Protein AF-A0A3M1Z1L7-F1 (afdb_monomer)

Mean predicted aligned error: 16.09 Å

Foldseek 3Di:
DLLLVLLVVQLVVLENDQVSVVVNVVVVVVDPDDPVSVVSVVVSVVCVVVSSRHHPPLDDKDFLLLVLLVVLLVVQVVDVVLVVLCVVQVVQLSVQLVVVDDTQIDSHPVSSVVSNVVCVVPPNVVSNVSSVCSSVDSSVDDDDDPVPPPPPDDCVVVVVVVVVVVVDDPDDDDDDDD

Sequence (178 aa):
MEIRRTVQAILESRVCPPDQAMELLRLLQSREPTGEEREALDRLREALESGEVRVPAAGRYRNIMEELVWAEVERRCEDPEVLRAVRTNLHDIMAYALNRLPPLYATSLEGASFQRRRAQEALADFVALRVEEAIATTAHRPDWHPERLPLADDPAPRLLDVLRHLGGESGSGTGPSD

pLDDT: mean 78.96, std 15.92, range [38.03, 96.56]

Solvent-accessible surface area (backbone atoms only — not comparable to full-atom values): 10433 Å² total; per-residue (Å²): 111,67,62,43,52,52,47,51,53,29,65,74,66,32,34,49,52,70,69,59,53,48,51,48,51,53,51,58,73,77,41,86,72,50,74,71,39,46,54,42,49,52,54,51,49,52,31,47,74,73,55,64,27,38,66,65,75,80,68,63,71,44,52,51,48,59,58,55,50,49,54,49,52,55,60,52,40,74,42,70,73,48,32,60,58,38,73,79,40,48,68,60,29,50,52,53,24,55,79,73,46,84,83,42,73,23,55,45,73,66,51,41,53,50,52,46,54,52,39,57,76,76,36,44,71,58,49,52,51,36,43,51,52,18,50,58,48,60,71,62,60,69,77,84,56,76,85,74,49,71,77,91,57,80,60,64,67,62,50,53,51,51,49,55,65,74,61,51,92,76,82,80,88,80,79,92,76,135

Structure (mmCIF, N/CA/C/O backbone):
data_AF-A0A3M1Z1L7-F1
#
_entry.id   AF-A0A3M1Z1L7-F1
#
loop_
_atom_site.group_PDB
_atom_site.id
_atom_site.type_symbol
_atom_site.label_atom_id
_atom_site.label_alt_id
_atom_site.label_comp_id
_atom_site.label_asym_id
_atom_site.label_entity_id
_atom_site.label_seq_id
_atom_site.pdbx_PDB_ins_code
_atom_site.Cartn_x
_atom_site.Cartn_y
_atom_site.Cartn_z
_atom_site.occupancy
_atom_site.B_iso_or_equiv
_atom_site.auth_seq_id
_atom_site.auth_comp_id
_atom_site.auth_asym_id
_atom_site.auth_atom_id
_atom_site.pdbx_PDB_model_num
ATOM 1 N N . MET A 1 1 ? 5.320 -2.930 31.086 1.00 58.62 1 MET A N 1
ATOM 2 C CA . MET A 1 1 ? 6.143 -1.753 30.691 1.00 58.62 1 MET A CA 1
ATOM 3 C C . MET A 1 1 ? 5.689 -1.179 29.350 1.00 58.62 1 MET A C 1
ATOM 5 O O . MET A 1 1 ? 5.451 0.020 29.280 1.00 58.62 1 MET A O 1
ATOM 9 N N . GLU A 1 2 ? 5.532 -2.001 28.305 1.00 81.62 2 GLU A N 1
ATOM 10 C CA . GLU A 1 2 ? 5.155 -1.539 26.955 1.00 81.62 2 GLU A CA 1
ATOM 11 C C . GLU A 1 2 ? 3.765 -0.890 26.889 1.00 81.62 2 GLU A C 1
ATOM 13 O O . GLU A 1 2 ? 3.651 0.208 26.358 1.00 81.62 2 GLU A O 1
ATOM 18 N N . ILE A 1 3 ? 2.742 -1.476 27.529 1.00 85.81 3 ILE A N 1
ATOM 19 C CA . ILE A 1 3 ? 1.383 -0.895 27.577 1.00 85.81 3 ILE A CA 1
ATOM 20 C C . ILE A 1 3 ? 1.421 0.511 28.182 1.00 85.81 3 ILE A C 1
ATOM 22 O O . ILE A 1 3 ? 0.916 1.461 27.593 1.00 85.81 3 ILE A O 1
ATOM 26 N N . ARG A 1 4 ? 2.082 0.662 29.336 1.00 91.19 4 ARG A N 1
ATOM 27 C CA . ARG A 1 4 ? 2.175 1.939 30.056 1.00 91.19 4 ARG A CA 1
ATOM 28 C C . ARG A 1 4 ? 2.880 3.014 29.227 1.00 91.19 4 ARG A C 1
ATOM 30 O O . ARG A 1 4 ? 2.462 4.164 29.232 1.00 91.19 4 ARG A O 1
ATOM 37 N N . ARG A 1 5 ? 3.933 2.631 28.500 1.00 88.75 5 ARG A N 1
ATOM 38 C CA . ARG A 1 5 ? 4.670 3.530 27.605 1.00 88.75 5 ARG A CA 1
ATOM 39 C C . ARG A 1 5 ? 3.807 3.980 26.426 1.00 88.75 5 ARG A C 1
ATOM 41 O O . ARG A 1 5 ? 3.797 5.167 26.119 1.00 88.75 5 ARG A O 1
ATOM 48 N N . THR A 1 6 ? 3.084 3.060 25.794 1.00 85.19 6 THR A N 1
ATOM 49 C CA . THR A 1 6 ? 2.205 3.381 24.662 1.00 85.19 6 THR A CA 1
ATOM 50 C C . THR A 1 6 ? 1.036 4.260 25.101 1.00 85.19 6 THR A C 1
ATOM 52 O O . THR A 1 6 ? 0.755 5.263 24.456 1.00 85.19 6 THR A O 1
ATOM 55 N N . VAL A 1 7 ? 0.414 3.955 26.245 1.00 89.81 7 VAL A N 1
ATOM 56 C CA . VAL A 1 7 ? -0.624 4.804 26.848 1.00 89.81 7 VAL A CA 1
ATOM 57 C C . VAL A 1 7 ? -0.097 6.210 27.135 1.00 89.81 7 VAL A C 1
ATOM 59 O O . VAL A 1 7 ? -0.739 7.188 26.762 1.00 89.81 7 VAL A O 1
ATOM 62 N N . GLN A 1 8 ? 1.078 6.324 27.759 1.00 91.56 8 GLN A N 1
ATOM 63 C CA . GLN A 1 8 ? 1.677 7.621 28.075 1.00 91.56 8 GLN A CA 1
ATOM 64 C C . GLN A 1 8 ? 1.907 8.461 26.809 1.00 91.56 8 GLN A C 1
ATOM 66 O O . GLN A 1 8 ? 1.560 9.637 26.786 1.00 91.56 8 GLN A O 1
ATOM 71 N N . ALA A 1 9 ? 2.412 7.849 25.734 1.00 87.25 9 ALA A N 1
ATOM 72 C CA . ALA A 1 9 ? 2.622 8.531 24.458 1.00 87.25 9 ALA A CA 1
ATOM 73 C C . ALA A 1 9 ? 1.306 9.025 23.814 1.00 87.25 9 ALA A C 1
ATOM 75 O O . ALA A 1 9 ? 1.268 10.109 23.227 1.00 87.25 9 ALA A O 1
ATOM 76 N N . ILE A 1 10 ? 0.215 8.262 23.943 1.00 87.81 10 ILE A N 1
ATOM 77 C CA . ILE A 1 10 ? -1.119 8.665 23.461 1.00 87.81 10 ILE A CA 1
ATOM 78 C C . ILE A 1 10 ? -1.644 9.862 24.262 1.00 87.81 10 ILE A C 1
ATOM 80 O O . ILE A 1 10 ? -2.121 10.839 23.685 1.00 87.81 10 ILE A O 1
ATOM 84 N N . LEU A 1 11 ? -1.521 9.813 25.591 1.00 90.06 11 LEU A N 1
ATOM 85 C CA . LEU A 1 11 ? -1.960 10.898 26.472 1.00 90.06 11 LEU A CA 1
ATOM 86 C C . LEU A 1 11 ? -1.175 12.193 26.211 1.00 90.06 11 LEU A C 1
ATOM 88 O O . LEU A 1 11 ? -1.768 13.266 26.131 1.00 90.06 11 LEU A O 1
ATOM 92 N N . GLU A 1 12 ? 0.142 12.098 26.014 1.00 90.50 12 GLU A N 1
ATOM 93 C CA . GLU A 1 12 ? 1.001 13.247 25.696 1.00 90.50 12 GLU A CA 1
ATOM 94 C C . GLU A 1 12 ? 0.678 13.861 24.330 1.00 90.50 12 GLU A C 1
ATOM 96 O O . GLU A 1 12 ? 0.634 15.084 24.189 1.00 90.50 12 GLU A O 1
ATOM 101 N N . SER A 1 13 ? 0.424 13.025 23.321 1.00 86.31 13 SER A N 1
ATOM 102 C CA . SER A 1 13 ? 0.129 13.491 21.962 1.00 86.31 13 SER A CA 1
ATOM 103 C C . SER A 1 13 ? -1.315 13.965 21.767 1.00 86.31 13 SER A C 1
ATOM 105 O O . SER A 1 13 ? -1.606 14.595 20.748 1.00 86.31 13 SER A O 1
ATOM 107 N N . ARG A 1 14 ? -2.222 13.682 22.719 1.00 86.88 14 ARG A N 1
ATOM 108 C CA . ARG A 1 14 ? -3.674 13.969 22.654 1.00 86.88 14 ARG A CA 1
ATOM 109 C C . ARG A 1 14 ? -4.380 13.410 21.417 1.00 86.88 14 ARG A C 1
ATOM 111 O O . ARG A 1 14 ? -5.499 13.798 21.072 1.00 86.88 14 ARG A O 1
ATOM 118 N N . VAL A 1 15 ? -3.735 12.472 20.744 1.00 84.88 15 VAL A N 1
ATOM 119 C CA . VAL A 1 15 ? -4.245 11.762 19.581 1.00 84.88 15 VAL A CA 1
ATOM 120 C C . VAL A 1 15 ? -3.992 10.288 19.843 1.00 84.88 15 VAL A C 1
ATOM 122 O O . VAL A 1 15 ? -2.980 9.939 20.440 1.00 84.88 15 VAL A O 1
ATOM 125 N N . CYS A 1 16 ? -4.895 9.414 19.408 1.00 82.12 16 CYS A N 1
ATOM 126 C CA . CYS A 1 16 ? -4.680 7.970 19.447 1.00 82.12 16 CYS A CA 1
ATOM 127 C C . CYS A 1 16 ? -4.341 7.449 18.037 1.00 82.12 16 CYS A C 1
ATOM 129 O O . CYS A 1 16 ? -5.253 7.120 17.275 1.00 82.12 16 CYS A O 1
ATOM 131 N N . PRO A 1 17 ? -3.055 7.417 17.639 1.00 79.75 17 PRO A N 1
ATOM 132 C CA . PRO A 1 17 ? -2.629 6.857 16.365 1.00 79.75 17 PRO A CA 1
ATOM 133 C C . PRO A 1 17 ? -3.094 5.401 16.171 1.00 79.75 17 PRO A C 1
ATOM 135 O O . PRO A 1 17 ? -3.028 4.608 17.116 1.00 79.75 17 PRO A O 1
ATOM 138 N N . PRO A 1 18 ? -3.523 5.008 14.954 1.00 74.56 18 PRO A N 1
ATOM 139 C CA . PRO A 1 18 ? -3.968 3.641 14.679 1.00 74.56 18 PRO A CA 1
ATOM 140 C C . PRO A 1 18 ? -2.918 2.564 14.982 1.00 74.56 18 PRO A C 1
ATOM 142 O O . PRO A 1 18 ? -3.268 1.481 15.432 1.00 74.56 18 PRO A O 1
ATOM 145 N N . ASP A 1 19 ? -1.636 2.844 14.756 1.00 76.44 19 ASP A N 1
ATOM 146 C CA . ASP A 1 19 ? -0.512 1.954 15.068 1.00 76.44 19 ASP A CA 1
ATOM 147 C C . ASP A 1 19 ? -0.362 1.722 16.578 1.00 76.44 19 ASP A C 1
ATOM 149 O O . ASP A 1 19 ? -0.226 0.580 17.017 1.00 76.44 19 ASP A O 1
ATOM 153 N N . GLN A 1 20 ? -0.480 2.779 17.385 1.00 80.38 20 GLN A N 1
ATOM 154 C CA . GLN A 1 20 ? -0.420 2.684 18.846 1.00 80.38 20 GLN A CA 1
ATOM 155 C C . GLN A 1 20 ? -1.651 1.973 19.427 1.00 80.38 20 GLN A C 1
ATOM 157 O O . GLN A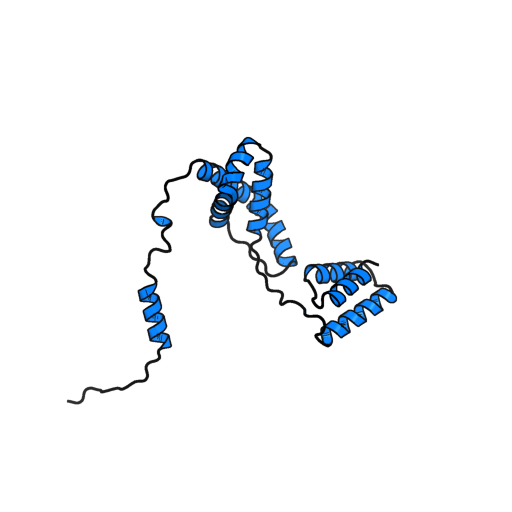 1 20 ? -1.516 1.162 20.345 1.00 80.38 20 GLN A O 1
ATOM 162 N N . ALA A 1 21 ? -2.838 2.216 18.862 1.00 80.69 21 ALA A N 1
ATOM 163 C CA . ALA A 1 21 ? -4.060 1.499 19.223 1.00 80.69 21 ALA A CA 1
ATOM 164 C C . ALA A 1 21 ? -3.955 -0.003 18.906 1.00 80.69 21 ALA A C 1
ATOM 166 O O . ALA A 1 21 ? -4.314 -0.839 19.736 1.00 80.69 21 ALA A O 1
ATOM 167 N N . MET A 1 22 ? -3.418 -0.358 17.734 1.00 76.62 22 MET A N 1
ATOM 168 C CA . MET A 1 22 ? -3.208 -1.754 17.344 1.00 76.62 22 MET A CA 1
ATOM 169 C C . MET A 1 22 ? -2.187 -2.460 18.234 1.00 76.62 22 MET A C 1
ATOM 171 O O . MET A 1 22 ? -2.417 -3.605 18.618 1.00 76.62 22 MET A O 1
ATOM 175 N N . GLU A 1 23 ? -1.089 -1.795 18.596 1.00 78.69 23 GLU A N 1
ATOM 176 C CA . GLU A 1 23 ? -0.108 -2.387 19.507 1.00 78.69 23 GLU A CA 1
ATOM 177 C C . GLU A 1 23 ? -0.700 -2.603 20.905 1.00 78.69 23 GLU A C 1
ATOM 179 O O . GLU A 1 23 ? -0.501 -3.662 21.498 1.00 78.69 23 GLU A O 1
ATOM 184 N N . LEU A 1 24 ? -1.510 -1.663 21.410 1.00 84.06 24 LEU A N 1
ATOM 185 C CA . LEU A 1 24 ? -2.251 -1.862 22.659 1.00 84.06 24 LEU A CA 1
ATOM 186 C C . LEU A 1 24 ? -3.200 -3.063 22.580 1.00 84.06 24 LEU A C 1
ATOM 188 O O . LEU A 1 24 ? -3.191 -3.894 23.488 1.00 84.06 24 LEU A O 1
ATOM 192 N N . LEU A 1 25 ? -3.970 -3.200 21.496 1.00 81.62 25 LEU A N 1
ATOM 193 C CA . LEU A 1 25 ? -4.854 -4.353 21.290 1.00 81.62 25 LEU A CA 1
ATOM 194 C C . LEU A 1 25 ? -4.070 -5.670 21.244 1.00 81.62 25 LEU A C 1
ATOM 196 O O . LEU A 1 25 ? -4.452 -6.630 21.912 1.00 81.62 25 LEU A O 1
ATOM 200 N N . ARG A 1 26 ? -2.948 -5.707 20.517 1.00 81.44 26 ARG A N 1
ATOM 201 C CA . ARG A 1 26 ? -2.071 -6.883 20.425 1.00 81.44 26 ARG A CA 1
ATOM 202 C C . ARG A 1 26 ? -1.543 -7.296 21.797 1.00 81.44 26 ARG A C 1
ATO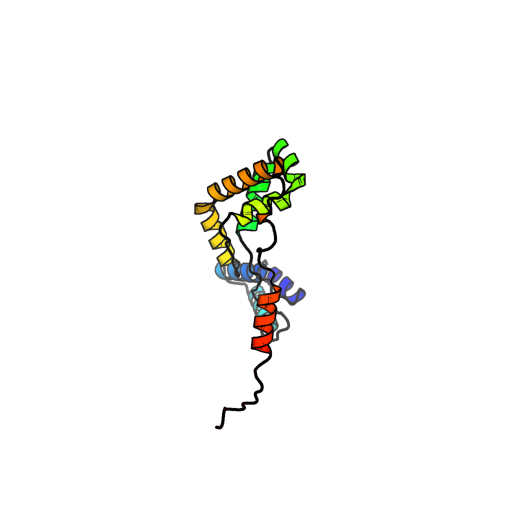M 204 O O . ARG A 1 26 ? -1.594 -8.473 22.155 1.00 81.44 26 ARG A O 1
ATOM 211 N N . LEU A 1 27 ? -1.060 -6.332 22.580 1.00 82.12 27 LEU A N 1
ATOM 212 C CA . LEU A 1 27 ? -0.529 -6.582 23.918 1.00 82.12 27 LEU A CA 1
ATOM 213 C C . LEU A 1 27 ? -1.617 -7.107 24.862 1.00 82.12 27 LEU A C 1
ATOM 215 O O . LEU A 1 27 ? -1.377 -8.099 25.548 1.00 82.12 27 LEU A O 1
ATOM 219 N N . LEU A 1 28 ? -2.815 -6.517 24.836 1.00 83.75 28 LEU A N 1
ATOM 220 C CA . LEU A 1 28 ? -3.960 -6.952 25.646 1.00 83.75 28 LEU A CA 1
ATOM 221 C C . LEU A 1 28 ? -4.482 -8.346 25.270 1.00 83.75 28 LEU A C 1
ATOM 223 O O . LEU A 1 28 ? -4.978 -9.062 26.133 1.00 83.75 28 LEU A O 1
ATOM 227 N N . GLN A 1 29 ? -4.364 -8.745 24.003 1.00 81.25 29 GLN A N 1
ATOM 228 C CA . GLN A 1 29 ? -4.719 -10.095 23.551 1.00 81.25 29 GLN A CA 1
ATOM 229 C C . GLN A 1 29 ? -3.679 -11.148 23.956 1.00 81.25 29 GLN A C 1
ATOM 231 O O . GLN A 1 29 ? -4.025 -12.307 24.164 1.00 81.25 29 GLN A O 1
ATOM 236 N N . SER A 1 30 ? -2.404 -10.763 24.056 1.00 81.31 30 SER A N 1
ATOM 237 C CA . SER A 1 30 ? -1.308 -11.688 24.371 1.00 81.31 30 SER A CA 1
ATOM 238 C C . SER A 1 30 ? -1.150 -12.009 25.860 1.00 81.31 30 SER A C 1
ATOM 240 O O . SER A 1 30 ? -0.596 -13.054 26.201 1.00 81.31 30 SER A O 1
ATOM 242 N N . ARG A 1 31 ? -1.584 -11.109 26.752 1.00 89.06 31 ARG A N 1
ATOM 243 C CA . ARG A 1 31 ? -1.398 -11.238 28.203 1.00 89.06 31 ARG A CA 1
ATOM 244 C C . ARG A 1 31 ? -2.359 -10.353 28.984 1.00 89.06 31 ARG A C 1
ATOM 246 O O . ARG A 1 31 ? -2.784 -9.302 28.507 1.00 89.06 31 ARG A O 1
ATOM 253 N N . GLU A 1 32 ? -2.598 -10.716 30.239 1.00 87.56 32 GLU A N 1
ATOM 254 C CA . GLU A 1 32 ? -3.318 -9.842 31.160 1.00 87.56 32 GLU A CA 1
ATOM 255 C C . GLU A 1 32 ? -2.452 -8.636 31.589 1.00 87.56 32 GLU A C 1
ATOM 257 O O . GLU A 1 32 ? -1.237 -8.774 31.802 1.00 87.56 32 GLU A O 1
ATOM 262 N N . PRO A 1 33 ? -3.044 -7.432 31.706 1.00 86.19 33 PRO A N 1
ATOM 263 C CA . PRO A 1 33 ? -2.340 -6.251 32.186 1.00 86.19 33 PRO A CA 1
ATOM 264 C C . PRO A 1 33 ? -2.157 -6.298 33.707 1.00 86.19 33 PRO A C 1
ATOM 266 O O . PRO A 1 33 ? -3.048 -6.725 34.447 1.00 86.19 33 PRO A O 1
ATOM 269 N N . THR A 1 34 ? -1.010 -5.806 34.178 1.00 91.62 34 THR A N 1
ATOM 270 C CA . THR A 1 34 ? -0.742 -5.640 35.615 1.00 91.62 34 THR A CA 1
ATOM 271 C C . THR A 1 34 ? -1.613 -4.534 36.224 1.00 91.62 34 THR A C 1
ATOM 273 O O . THR A 1 34 ? -2.245 -3.766 35.499 1.00 91.62 34 THR A O 1
ATOM 276 N N . GLY A 1 35 ? -1.631 -4.406 37.558 1.00 89.38 35 GLY A N 1
ATOM 277 C CA . GLY A 1 35 ? -2.388 -3.347 38.245 1.00 89.38 35 GLY A CA 1
ATOM 278 C C . GLY A 1 35 ? -2.050 -1.935 37.745 1.00 89.38 35 GLY A C 1
ATOM 279 O O . GLY A 1 35 ? -2.951 -1.178 37.402 1.00 89.38 35 GLY A O 1
ATOM 280 N N . GLU A 1 36 ? -0.761 -1.619 37.593 1.00 88.62 36 GLU A N 1
ATOM 281 C CA . GLU A 1 36 ? -0.316 -0.322 37.053 1.00 88.62 36 GLU A CA 1
ATOM 282 C C . GLU A 1 36 ? -0.708 -0.111 35.583 1.00 88.62 36 GLU A C 1
ATOM 284 O O . GLU A 1 36 ? -1.000 1.005 35.157 1.00 88.62 36 GLU A O 1
ATOM 289 N N . GLU A 1 37 ? -0.682 -1.172 34.773 1.00 88.12 37 GLU A N 1
ATOM 290 C CA . GLU A 1 37 ? -1.075 -1.085 33.364 1.00 88.12 37 GLU A CA 1
ATOM 291 C C . GLU A 1 37 ? -2.587 -0.909 33.226 1.00 88.12 37 GLU A C 1
ATOM 293 O O . GLU A 1 37 ? -3.032 -0.186 32.340 1.00 88.12 37 GLU A O 1
ATOM 298 N N . ARG A 1 38 ? -3.370 -1.510 34.126 1.00 89.12 38 ARG A N 1
ATOM 299 C CA . ARG A 1 38 ? -4.820 -1.326 34.201 1.00 89.12 38 ARG A CA 1
ATOM 300 C C . ARG A 1 38 ? -5.186 0.104 34.580 1.00 89.12 38 ARG A C 1
ATOM 302 O O . ARG A 1 38 ? -6.007 0.700 33.897 1.00 89.12 38 ARG A O 1
ATOM 309 N N . GLU A 1 39 ? -4.499 0.681 35.562 1.00 90.00 39 GLU A N 1
ATOM 310 C CA . GLU A 1 39 ? -4.678 2.090 35.929 1.00 90.00 39 GLU A CA 1
ATOM 311 C C . GLU A 1 39 ? -4.338 3.032 34.762 1.00 90.00 39 GLU A C 1
ATOM 313 O O . GLU A 1 39 ? -5.062 3.986 34.488 1.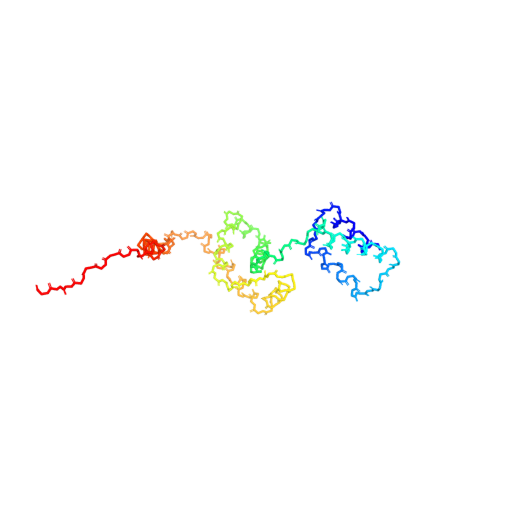00 90.00 39 GLU A O 1
ATOM 318 N N . ALA A 1 40 ? -3.263 2.748 34.019 1.00 89.88 40 ALA A N 1
ATOM 319 C CA . ALA A 1 40 ? -2.931 3.517 32.822 1.00 89.88 40 ALA A CA 1
ATOM 320 C C . ALA A 1 40 ? -4.033 3.412 31.749 1.00 89.88 40 ALA A C 1
ATOM 322 O O . ALA A 1 40 ? -4.418 4.419 31.158 1.00 89.88 40 ALA A O 1
ATOM 323 N N . LEU A 1 41 ? -4.572 2.213 31.516 1.00 89.31 41 LEU A N 1
ATOM 324 C CA . LEU A 1 41 ? -5.675 1.999 30.575 1.00 89.31 41 LEU A CA 1
ATOM 325 C C . LEU A 1 41 ? -6.964 2.707 31.013 1.00 89.31 41 LEU A C 1
ATOM 327 O O . LEU A 1 41 ? -7.659 3.251 30.159 1.00 89.31 41 LEU A O 1
ATOM 331 N N . ASP A 1 42 ? -7.260 2.749 32.314 1.00 89.94 42 ASP A N 1
ATOM 332 C CA . ASP A 1 42 ? -8.402 3.495 32.854 1.00 89.94 42 ASP A CA 1
ATOM 333 C C . ASP A 1 42 ? -8.256 5.004 32.593 1.00 89.94 42 ASP A C 1
ATOM 335 O O . ASP A 1 42 ? -9.202 5.632 32.120 1.00 89.94 42 ASP A O 1
ATOM 339 N N . ARG A 1 43 ? -7.054 5.573 32.767 1.00 90.06 43 ARG A N 1
ATOM 340 C CA . ARG A 1 43 ? -6.780 6.979 32.405 1.00 90.06 43 ARG A CA 1
ATOM 341 C C . ARG A 1 43 ? -6.947 7.240 30.909 1.00 90.06 43 ARG A C 1
ATOM 343 O O . ARG A 1 43 ? -7.485 8.272 30.517 1.00 90.06 43 ARG A O 1
ATOM 350 N N . LEU A 1 44 ? -6.496 6.315 30.058 1.00 89.19 44 LEU A N 1
ATOM 351 C CA . LEU A 1 44 ? -6.705 6.425 28.612 1.00 89.19 44 LEU A CA 1
ATOM 352 C C . LEU A 1 44 ? -8.195 6.372 28.255 1.00 89.19 44 LEU A C 1
ATOM 354 O O . LEU A 1 44 ? -8.638 7.144 27.408 1.00 89.19 44 LEU A O 1
ATOM 358 N N . ARG A 1 45 ? -8.971 5.495 28.906 1.00 89.44 45 ARG A N 1
ATOM 359 C CA . ARG A 1 45 ? -10.427 5.422 28.730 1.00 89.44 45 ARG A CA 1
ATOM 360 C C . ARG A 1 45 ? -11.080 6.758 29.073 1.00 89.44 45 ARG A C 1
ATOM 362 O O . ARG A 1 45 ? -11.804 7.294 28.242 1.00 89.44 45 ARG A O 1
ATOM 369 N N . GLU A 1 46 ? -10.776 7.318 30.240 1.00 88.75 46 GLU A N 1
ATOM 370 C CA . GLU A 1 46 ? -11.312 8.617 30.669 1.00 88.75 46 GLU A CA 1
ATOM 371 C C . GLU A 1 46 ? -10.949 9.747 29.692 1.00 88.75 46 GLU A C 1
ATOM 373 O O . GLU A 1 46 ? -11.789 10.585 29.365 1.00 88.75 46 GLU A O 1
ATOM 378 N N . ALA A 1 47 ? -9.720 9.758 29.171 1.00 87.19 47 ALA A N 1
ATOM 379 C CA . ALA A 1 47 ? -9.274 10.755 28.198 1.00 87.19 47 ALA A CA 1
ATOM 380 C C . ALA A 1 47 ? -9.972 10.623 26.829 1.00 87.19 47 ALA A C 1
ATOM 382 O O . ALA A 1 47 ? -10.195 11.622 26.144 1.00 87.19 47 ALA A O 1
ATOM 383 N N . LEU A 1 48 ? -10.334 9.403 26.422 1.00 83.19 48 LEU A N 1
ATOM 384 C CA . LEU A 1 48 ? -11.128 9.153 25.215 1.00 83.19 48 LEU A CA 1
ATOM 385 C C . LEU A 1 48 ? -12.597 9.552 25.415 1.00 83.19 48 LEU A C 1
ATOM 387 O O . LEU A 1 48 ? -13.183 10.179 24.534 1.00 83.19 48 LEU A O 1
ATOM 391 N N . GLU A 1 49 ? -13.182 9.226 26.570 1.00 84.12 49 GLU A N 1
ATOM 392 C CA . GLU A 1 49 ? -14.571 9.557 26.925 1.00 84.12 49 GLU A CA 1
ATOM 393 C C . GLU A 1 49 ? -14.785 11.066 27.093 1.00 84.12 49 GLU A C 1
ATOM 395 O O . GLU A 1 49 ? -15.803 11.602 26.655 1.00 84.12 49 GLU A O 1
ATOM 400 N N . SER A 1 50 ? -13.810 11.770 27.673 1.00 85.50 50 SER A N 1
ATOM 401 C CA . SER A 1 50 ? -13.830 13.232 27.812 1.00 85.50 50 SER A CA 1
ATOM 402 C C . SER A 1 50 ? -13.536 13.971 26.501 1.00 85.50 50 SER A C 1
ATOM 404 O O . SER A 1 50 ? -13.752 15.182 26.408 1.00 85.50 50 SER A O 1
ATOM 406 N N . GLY A 1 51 ? -13.039 13.260 25.484 1.00 81.12 51 GLY A N 1
ATOM 407 C CA . GLY A 1 51 ? -12.601 13.833 24.215 1.00 81.12 51 GLY A CA 1
ATOM 408 C C . GLY A 1 51 ? -11.270 14.592 24.286 1.00 81.12 51 GLY A C 1
ATOM 409 O O . GLY A 1 51 ? -10.917 15.269 23.316 1.00 81.12 51 GLY A O 1
ATOM 410 N N . GLU A 1 52 ? -10.525 14.493 25.395 1.00 85.62 52 GLU A N 1
ATOM 411 C CA . GLU A 1 52 ? -9.168 15.043 25.527 1.00 85.62 52 GLU A CA 1
ATOM 412 C C . GLU A 1 52 ? -8.184 14.362 24.566 1.00 85.62 52 GLU A C 1
ATOM 414 O O . GLU A 1 52 ? -7.297 15.018 24.013 1.00 85.62 52 GLU A O 1
ATOM 419 N N . VAL A 1 53 ? -8.379 13.065 24.322 1.00 86.06 53 VAL A N 1
ATOM 420 C CA . VAL A 1 53 ? -7.679 12.308 23.286 1.00 86.06 53 VAL A CA 1
ATOM 421 C C . VAL A 1 53 ? -8.614 12.115 22.103 1.00 86.06 53 VAL A C 1
ATOM 423 O O . VAL A 1 53 ? -9.667 11.485 22.206 1.00 86.06 53 VAL A O 1
ATOM 426 N N . ARG A 1 54 ? -8.207 12.612 20.935 1.00 79.88 54 ARG A N 1
ATOM 427 C CA . ARG A 1 54 ? -8.942 12.364 19.693 1.00 79.88 54 ARG A CA 1
ATOM 428 C C . ARG A 1 54 ? -8.468 11.081 19.036 1.00 79.88 54 ARG A C 1
ATOM 430 O O . ARG A 1 54 ? -7.290 10.927 18.722 1.00 79.88 54 ARG A O 1
ATOM 437 N N . VAL A 1 55 ? -9.407 10.197 18.723 1.00 72.69 55 VAL A N 1
ATOM 438 C CA . VAL A 1 55 ? -9.159 9.149 17.735 1.00 72.69 55 VAL A CA 1
ATOM 439 C C . VAL A 1 55 ? -9.245 9.823 16.364 1.00 72.69 55 VAL A C 1
ATOM 441 O O . VAL A 1 55 ? -10.315 10.327 16.007 1.00 72.69 55 VAL A O 1
ATOM 444 N N . PRO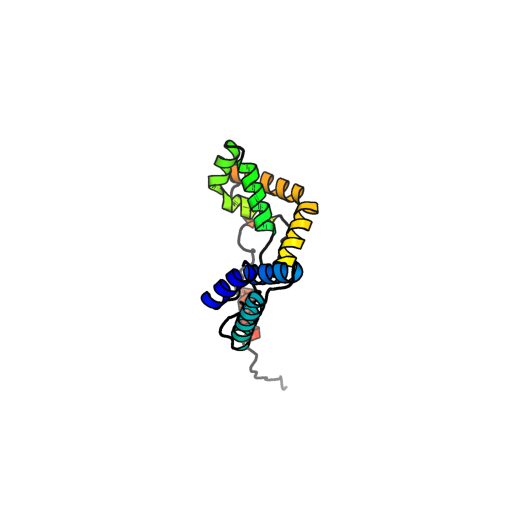 A 1 56 ? -8.140 9.923 15.605 1.00 63.97 56 PRO A N 1
ATOM 445 C CA . PRO A 1 56 ? -8.214 10.426 14.247 1.00 63.97 56 PRO A CA 1
ATOM 446 C C . PRO A 1 56 ? -9.176 9.514 13.488 1.00 63.97 56 PRO A C 1
ATOM 448 O O . PRO A 1 56 ? -9.094 8.291 13.613 1.00 63.97 56 PRO A O 1
ATOM 451 N N . ALA A 1 57 ? -10.109 10.102 12.733 1.00 55.66 57 ALA A N 1
ATOM 452 C CA . ALA A 1 57 ? -11.007 9.327 11.889 1.00 55.66 57 ALA A CA 1
ATOM 453 C C . ALA A 1 57 ? -10.159 8.335 11.083 1.00 55.66 57 ALA A C 1
ATOM 455 O O . ALA A 1 57 ? -9.228 8.746 10.385 1.00 55.66 57 ALA A O 1
ATOM 456 N N . ALA A 1 58 ? -10.424 7.038 11.250 1.00 54.06 58 ALA A N 1
ATOM 457 C CA . ALA A 1 58 ? -9.759 5.971 10.515 1.00 54.06 58 ALA A CA 1
ATOM 458 C C . ALA A 1 58 ? -10.040 6.186 9.019 1.00 54.06 58 ALA A C 1
ATOM 460 O O . ALA A 1 58 ? -11.083 5.794 8.509 1.00 54.06 58 ALA A O 1
ATOM 461 N N . GLY A 1 59 ? -9.181 6.950 8.347 1.00 54.06 59 GLY A N 1
ATOM 462 C CA . GLY A 1 59 ? -9.629 7.691 7.169 1.00 54.06 59 GLY A CA 1
ATOM 463 C C . GLY A 1 59 ? -8.517 8.114 6.229 1.00 54.06 59 GLY A C 1
ATOM 464 O O . GLY A 1 59 ? -8.660 9.106 5.523 1.00 54.06 59 GLY A O 1
ATOM 465 N N . ARG A 1 60 ? -7.407 7.375 6.186 1.00 65.06 60 ARG A N 1
ATOM 466 C CA . ARG A 1 60 ? -6.529 7.418 5.014 1.00 65.06 60 ARG A CA 1
ATOM 467 C C . ARG A 1 60 ? -6.690 6.106 4.270 1.00 65.06 60 ARG A C 1
ATOM 469 O O . ARG A 1 60 ? -6.209 5.070 4.718 1.00 65.06 60 ARG A O 1
ATOM 476 N N . TYR A 1 61 ? -7.419 6.159 3.158 1.00 77.69 61 TYR A N 1
ATOM 477 C CA . TYR A 1 61 ? -7.331 5.105 2.162 1.00 77.69 61 TYR A CA 1
ATOM 478 C C . TYR A 1 61 ? -5.908 5.130 1.593 1.00 77.69 61 TYR A C 1
ATOM 480 O O . TYR A 1 61 ? -5.360 6.199 1.326 1.00 77.69 61 TYR A O 1
ATOM 488 N N . ARG A 1 62 ? -5.289 3.964 1.438 1.00 84.69 62 ARG A N 1
ATOM 489 C CA . ARG A 1 62 ? -3.973 3.832 0.801 1.00 84.69 62 ARG A CA 1
ATOM 490 C C . ARG A 1 62 ? -3.991 2.699 -0.201 1.00 84.69 62 ARG A C 1
ATOM 492 O O . ARG A 1 62 ? -4.605 1.668 0.077 1.00 84.69 62 ARG A O 1
ATOM 499 N N . ASN A 1 63 ? -3.341 2.890 -1.342 1.00 92.12 63 ASN A N 1
ATOM 500 C CA . ASN A 1 63 ? -3.168 1.833 -2.325 1.00 92.12 63 ASN A CA 1
ATOM 501 C C . ASN A 1 63 ? -1.939 0.999 -1.950 1.00 92.12 63 ASN A C 1
ATOM 503 O O . ASN A 1 63 ? -0.809 1.469 -2.015 1.00 92.12 63 ASN A O 1
ATOM 507 N N . ILE A 1 64 ? -2.157 -0.256 -1.569 1.00 93.94 64 ILE A N 1
ATOM 508 C CA . ILE A 1 64 ? -1.088 -1.180 -1.173 1.00 93.94 64 ILE A CA 1
ATOM 509 C C . ILE A 1 64 ? -0.145 -1.495 -2.340 1.00 93.94 64 ILE A C 1
ATOM 511 O O . ILE A 1 64 ? 1.015 -1.831 -2.108 1.00 93.94 64 ILE A O 1
ATOM 515 N N . MET A 1 65 ? -0.593 -1.319 -3.587 1.00 94.75 65 MET A N 1
ATOM 516 C CA . MET A 1 65 ? 0.280 -1.483 -4.749 1.00 94.75 65 MET A CA 1
ATOM 517 C C . MET A 1 65 ? 1.424 -0.473 -4.779 1.00 94.75 65 MET A C 1
ATOM 519 O O . MET A 1 65 ? 2.481 -0.816 -5.292 1.00 94.75 65 MET A O 1
ATOM 523 N N . GLU A 1 66 ? 1.262 0.727 -4.214 1.00 94.50 66 GLU A N 1
ATOM 524 C CA . GLU A 1 66 ? 2.350 1.713 -4.160 1.00 94.50 66 GLU A CA 1
ATOM 525 C C . GLU A 1 66 ? 3.553 1.169 -3.382 1.00 94.50 66 GLU A C 1
ATOM 527 O O . GLU A 1 66 ? 4.683 1.264 -3.852 1.00 94.50 66 GLU A O 1
ATOM 532 N N . GLU A 1 67 ? 3.306 0.508 -2.247 1.00 92.88 67 GLU A N 1
ATOM 533 C CA . GLU A 1 67 ? 4.351 -0.119 -1.426 1.00 92.88 67 GLU A CA 1
ATOM 534 C C . GLU A 1 67 ? 5.014 -1.302 -2.142 1.00 92.88 67 GLU A C 1
ATOM 536 O O . GLU A 1 67 ? 6.231 -1.458 -2.088 1.00 92.88 67 GLU A O 1
ATOM 541 N N . LEU A 1 68 ? 4.223 -2.141 -2.816 1.00 95.00 68 LEU A N 1
ATOM 542 C CA . LEU A 1 68 ? 4.735 -3.333 -3.500 1.00 95.00 68 LEU A CA 1
ATOM 543 C C . LEU A 1 68 ? 5.567 -2.976 -4.733 1.00 95.00 68 LEU A C 1
ATOM 545 O O . LEU A 1 68 ? 6.620 -3.568 -4.953 1.00 95.00 68 LEU A O 1
ATOM 549 N N . VAL A 1 69 ? 5.113 -1.996 -5.518 1.00 96.56 69 VAL A N 1
ATOM 550 C CA . VAL A 1 69 ? 5.862 -1.487 -6.671 1.00 96.56 69 VAL A CA 1
ATOM 551 C C . VAL A 1 69 ? 7.147 -0.816 -6.200 1.00 96.56 69 VAL A C 1
ATOM 553 O O . VAL A 1 69 ? 8.196 -1.067 -6.784 1.00 96.56 69 VAL A O 1
ATOM 556 N N . TRP A 1 70 ? 7.092 -0.022 -5.125 1.00 95.69 70 TRP A N 1
ATOM 557 C CA . TRP A 1 70 ? 8.283 0.607 -4.554 1.00 95.69 70 TRP A CA 1
ATOM 558 C C . TRP A 1 70 ? 9.331 -0.432 -4.146 1.00 95.69 70 TRP A C 1
ATOM 560 O O . TRP A 1 70 ? 10.478 -0.343 -4.576 1.00 95.69 70 TRP A O 1
ATOM 570 N N . ALA A 1 71 ? 8.923 -1.453 -3.386 1.00 94.81 71 ALA A N 1
ATOM 571 C CA . ALA A 1 71 ? 9.817 -2.518 -2.939 1.00 94.81 71 ALA A CA 1
ATOM 572 C C . ALA A 1 71 ? 10.450 -3.287 -4.113 1.00 94.81 71 ALA A C 1
ATOM 574 O O . ALA A 1 71 ? 11.633 -3.617 -4.076 1.00 94.81 71 ALA A O 1
ATOM 575 N N . GLU A 1 72 ? 9.689 -3.552 -5.179 1.00 95.94 72 GLU A N 1
ATOM 576 C CA . GLU A 1 72 ? 10.231 -4.203 -6.374 1.00 95.94 72 GLU A CA 1
ATOM 577 C C . GLU A 1 72 ? 11.211 -3.292 -7.128 1.00 95.94 72 GLU A C 1
ATOM 579 O O . GLU A 1 72 ? 12.253 -3.760 -7.579 1.00 95.94 72 GLU A O 1
ATOM 584 N N . VAL A 1 73 ? 10.933 -1.989 -7.237 1.00 94.25 73 VAL A N 1
ATOM 585 C CA . VAL A 1 73 ? 11.873 -1.030 -7.839 1.00 94.25 73 VAL A CA 1
ATOM 586 C C . VAL A 1 73 ? 13.172 -0.958 -7.033 1.00 94.25 73 VAL A C 1
ATOM 588 O O . VAL A 1 73 ? 14.250 -0.991 -7.628 1.00 94.25 73 VAL A O 1
ATOM 591 N N . GLU A 1 74 ? 13.092 -0.910 -5.701 1.00 93.31 74 GLU A N 1
ATOM 592 C CA . GLU A 1 74 ? 14.267 -0.970 -4.823 1.00 93.31 74 GLU A CA 1
ATOM 593 C C . GLU A 1 74 ? 15.071 -2.252 -5.053 1.00 93.31 74 GLU A C 1
ATOM 595 O O . GLU A 1 74 ? 16.283 -2.179 -5.252 1.00 93.31 74 GLU A O 1
ATOM 600 N N . ARG A 1 75 ? 14.400 -3.407 -5.133 1.00 93.62 75 ARG A N 1
ATOM 601 C CA . ARG A 1 75 ? 15.043 -4.695 -5.427 1.00 93.62 75 ARG A CA 1
ATOM 602 C C . ARG A 1 75 ? 15.754 -4.690 -6.784 1.00 93.62 75 ARG A C 1
ATOM 604 O O . ARG A 1 75 ? 16.855 -5.211 -6.911 1.00 93.62 75 ARG A O 1
ATOM 611 N N . ARG A 1 76 ? 15.159 -4.086 -7.818 1.00 90.19 76 ARG A N 1
ATOM 612 C CA . ARG A 1 76 ? 15.785 -3.956 -9.151 1.00 90.19 76 ARG A CA 1
ATOM 613 C C . ARG A 1 76 ? 16.991 -3.013 -9.143 1.00 90.19 76 ARG A C 1
ATOM 615 O O . ARG A 1 76 ? 17.899 -3.192 -9.948 1.00 90.19 76 ARG A O 1
ATOM 622 N N . CYS A 1 77 ? 17.017 -2.039 -8.235 1.00 90.75 77 CYS A N 1
ATOM 623 C CA . CYS A 1 77 ? 18.124 -1.097 -8.064 1.00 90.75 77 CYS A CA 1
ATOM 624 C C . CYS A 1 77 ? 19.351 -1.691 -7.352 1.00 90.75 77 CYS A C 1
ATOM 626 O O . CYS A 1 77 ? 20.353 -0.989 -7.209 1.00 90.75 77 CYS A O 1
ATOM 628 N N . GLU A 1 78 ? 19.306 -2.957 -6.925 1.00 91.00 78 GLU A N 1
ATOM 629 C CA . GLU A 1 78 ? 20.503 -3.694 -6.501 1.00 91.00 78 GLU A CA 1
ATOM 630 C C . GLU A 1 78 ? 21.521 -3.825 -7.649 1.00 91.00 78 GLU A C 1
ATOM 632 O O . GLU A 1 78 ? 22.726 -3.870 -7.397 1.00 91.00 78 GLU A O 1
ATOM 637 N N . ASP A 1 79 ? 21.056 -3.819 -8.905 1.00 88.75 79 ASP A N 1
ATOM 638 C CA . ASP A 1 79 ? 21.913 -3.695 -10.084 1.00 88.75 79 ASP A CA 1
ATOM 639 C C . ASP A 1 79 ? 22.317 -2.216 -10.304 1.00 88.75 79 ASP A C 1
ATOM 641 O O . ASP A 1 79 ? 21.451 -1.361 -10.539 1.00 88.75 79 ASP A O 1
ATOM 645 N N . PRO A 1 80 ? 23.624 -1.879 -10.273 1.00 84.44 80 PRO A N 1
ATOM 646 C CA . PRO A 1 80 ? 24.105 -0.512 -10.463 1.00 84.44 80 PRO A CA 1
ATOM 647 C C . PRO A 1 80 ? 23.723 0.133 -11.803 1.00 84.44 80 PRO A C 1
ATOM 649 O O . PRO A 1 80 ? 23.568 1.358 -11.858 1.00 84.44 80 PRO A O 1
ATOM 652 N N . GLU A 1 81 ? 23.584 -0.644 -12.880 1.00 82.50 81 GLU A N 1
ATOM 653 C CA . GLU A 1 81 ? 23.186 -0.108 -14.188 1.00 82.50 81 GLU A CA 1
ATOM 654 C C . GLU A 1 81 ? 21.697 0.260 -14.196 1.00 82.50 81 GLU A C 1
ATOM 656 O O . GLU A 1 81 ? 21.313 1.328 -14.684 1.00 82.50 81 GLU A O 1
ATOM 661 N N . VAL A 1 82 ? 20.863 -0.554 -13.544 1.00 83.44 82 VAL A N 1
ATOM 662 C CA . VAL A 1 82 ? 19.439 -0.255 -13.346 1.00 83.44 82 VAL A CA 1
ATOM 663 C C . VAL A 1 82 ? 19.259 0.950 -12.428 1.00 83.44 82 VAL A C 1
ATOM 665 O O . VAL A 1 82 ? 18.476 1.847 -12.743 1.00 83.44 82 VAL A O 1
ATOM 668 N N . LEU A 1 83 ? 20.024 1.040 -11.336 1.00 86.31 83 LEU A N 1
ATOM 669 C CA . LEU A 1 83 ? 19.972 2.172 -10.408 1.00 86.31 83 LEU A CA 1
ATOM 670 C C . LEU A 1 83 ? 20.195 3.512 -11.122 1.00 86.31 83 LEU A C 1
ATOM 672 O O . LEU A 1 83 ? 19.505 4.490 -10.830 1.00 86.31 83 LEU A O 1
ATOM 676 N N . ARG A 1 84 ? 21.141 3.580 -12.067 1.00 81.25 84 ARG A N 1
ATOM 677 C CA . ARG A 1 84 ? 21.383 4.800 -12.855 1.00 81.25 84 ARG A CA 1
ATOM 678 C C . ARG A 1 84 ? 20.165 5.186 -13.693 1.00 81.25 84 ARG A C 1
ATOM 680 O O . ARG A 1 84 ? 19.793 6.356 -13.689 1.00 81.25 84 ARG A O 1
ATOM 687 N N . ALA A 1 85 ? 19.532 4.221 -14.360 1.00 77.00 85 ALA A N 1
ATOM 688 C CA . ALA A 1 85 ? 18.338 4.455 -15.174 1.00 77.00 85 ALA A CA 1
ATOM 689 C C . ALA A 1 85 ? 17.115 4.857 -14.327 1.00 77.00 85 ALA A C 1
ATOM 691 O O . ALA A 1 85 ? 16.362 5.762 -14.700 1.00 77.00 85 ALA A O 1
ATOM 692 N N . VAL A 1 86 ? 16.941 4.219 -13.164 1.00 82.81 86 VAL A N 1
ATOM 693 C CA . VAL A 1 86 ? 15.824 4.469 -12.245 1.00 82.81 86 VAL A CA 1
ATOM 694 C C . VAL A 1 86 ? 15.960 5.818 -11.546 1.00 82.81 86 VAL A C 1
ATOM 696 O O . VAL A 1 86 ? 14.984 6.558 -11.478 1.00 82.81 86 VAL A O 1
ATOM 699 N N . ARG A 1 87 ? 17.151 6.194 -11.054 1.00 80.38 87 ARG A N 1
ATOM 700 C CA . ARG A 1 87 ? 17.346 7.440 -10.282 1.00 80.38 87 ARG A CA 1
ATOM 701 C C . ARG A 1 87 ? 16.893 8.695 -11.022 1.00 80.38 87 ARG A C 1
ATOM 703 O O . ARG A 1 87 ? 16.453 9.642 -10.379 1.00 80.38 87 ARG A O 1
ATOM 710 N N . THR A 1 88 ? 17.007 8.712 -12.345 1.00 78.75 88 THR A N 1
ATOM 711 C CA . THR A 1 88 ? 16.596 9.861 -13.159 1.00 78.75 88 THR A CA 1
ATOM 712 C C . THR A 1 88 ? 15.085 9.905 -13.393 1.00 78.75 88 THR A C 1
ATOM 714 O O . THR A 1 88 ? 14.550 10.992 -13.577 1.00 78.75 88 THR A O 1
ATOM 717 N N . ASN A 1 89 ? 14.389 8.761 -13.349 1.00 83.88 89 ASN A N 1
ATOM 718 C CA . ASN A 1 89 ? 12.985 8.655 -13.763 1.00 83.88 89 ASN A CA 1
ATOM 719 C C . ASN A 1 89 ? 12.100 7.839 -12.801 1.00 83.88 89 ASN A C 1
ATOM 721 O O . ASN A 1 89 ? 11.097 7.262 -13.217 1.00 83.88 89 ASN A O 1
ATOM 725 N N . LEU A 1 90 ? 12.453 7.771 -11.514 1.00 89.06 90 LEU A N 1
ATOM 726 C CA . LEU A 1 90 ? 11.772 6.931 -10.522 1.00 89.06 90 LEU A CA 1
ATOM 727 C C . LEU A 1 90 ? 10.257 7.161 -10.508 1.00 89.06 90 LEU A C 1
ATOM 729 O O . LEU A 1 90 ? 9.485 6.209 -10.546 1.00 89.06 90 LEU A O 1
ATOM 733 N N . HIS A 1 91 ? 9.826 8.422 -10.494 1.00 89.25 91 HIS A N 1
ATOM 734 C CA . HIS A 1 91 ? 8.405 8.765 -10.457 1.00 89.25 91 HIS A CA 1
ATOM 735 C C . HIS A 1 91 ? 7.657 8.322 -11.719 1.00 89.25 91 HIS A C 1
ATOM 737 O O . HIS A 1 91 ? 6.536 7.827 -11.611 1.00 89.25 91 HIS A O 1
ATOM 743 N N . ASP A 1 92 ? 8.287 8.425 -12.889 1.00 87.44 92 ASP A N 1
ATOM 744 C CA . ASP A 1 92 ? 7.700 7.976 -14.154 1.00 87.44 92 ASP A CA 1
ATOM 745 C C . ASP A 1 92 ? 7.586 6.451 -14.197 1.00 87.44 92 ASP A C 1
ATOM 747 O O . ASP A 1 92 ? 6.564 5.922 -14.629 1.00 87.44 92 ASP A O 1
ATOM 751 N N . ILE A 1 93 ? 8.594 5.742 -13.681 1.00 90.44 93 ILE A N 1
ATOM 752 C CA . ILE A 1 93 ? 8.597 4.279 -13.556 1.00 90.44 93 ILE A CA 1
ATOM 753 C C . ILE A 1 93 ? 7.476 3.825 -12.615 1.00 90.44 93 ILE A C 1
ATOM 755 O O . ILE A 1 93 ? 6.677 2.958 -12.976 1.00 90.44 93 ILE A O 1
ATOM 759 N N . MET A 1 94 ? 7.369 4.454 -11.440 1.00 93.94 94 MET A N 1
ATOM 760 C CA . MET A 1 94 ? 6.302 4.187 -10.472 1.00 93.94 94 MET A CA 1
ATOM 761 C C . MET A 1 94 ? 4.921 4.428 -11.092 1.00 93.94 94 MET A C 1
ATOM 763 O O . MET A 1 94 ? 4.062 3.549 -11.042 1.00 93.94 94 MET A O 1
ATOM 767 N N . ALA A 1 95 ? 4.708 5.586 -11.723 1.00 91.50 95 ALA A N 1
ATOM 768 C CA . ALA A 1 95 ? 3.437 5.928 -12.356 1.00 91.50 95 ALA A CA 1
ATOM 769 C C . ALA A 1 95 ? 3.099 4.981 -13.517 1.00 91.50 95 ALA A C 1
ATOM 771 O O . ALA A 1 95 ? 1.956 4.537 -13.648 1.00 91.50 95 ALA A O 1
ATOM 772 N N . TYR A 1 96 ? 4.086 4.625 -14.345 1.00 90.38 96 TYR A N 1
ATOM 773 C CA . TYR A 1 96 ? 3.904 3.691 -15.452 1.00 90.38 96 TYR A CA 1
ATOM 774 C C . TYR A 1 96 ? 3.437 2.320 -14.959 1.00 90.38 96 TYR A C 1
ATOM 776 O O . TYR A 1 96 ? 2.489 1.764 -15.527 1.00 90.38 96 TYR A O 1
ATOM 784 N N . ALA A 1 97 ? 4.088 1.788 -13.921 1.00 93.38 97 ALA A N 1
ATOM 785 C CA . ALA A 1 97 ? 3.753 0.494 -13.343 1.00 93.38 97 ALA A CA 1
ATOM 786 C C . ALA A 1 97 ? 2.378 0.526 -12.658 1.00 93.38 97 ALA A C 1
ATOM 788 O O . ALA A 1 97 ? 1.526 -0.311 -12.954 1.00 93.38 97 ALA A O 1
ATOM 789 N N . LEU A 1 98 ? 2.121 1.522 -11.803 1.00 94.50 98 LEU A N 1
ATOM 790 C CA . LEU A 1 98 ? 0.872 1.634 -11.042 1.00 94.50 98 LEU A CA 1
ATOM 791 C C . LEU A 1 98 ? -0.360 1.793 -11.936 1.00 94.50 98 LEU A C 1
ATOM 793 O O . LEU A 1 98 ? -1.378 1.159 -11.675 1.00 94.50 98 LEU A O 1
ATOM 797 N N . ASN A 1 99 ? -0.256 2.547 -13.034 1.00 93.25 99 ASN A N 1
ATOM 798 C CA . ASN A 1 99 ? -1.354 2.716 -13.993 1.00 93.25 99 ASN A CA 1
ATOM 799 C C . ASN A 1 99 ? -1.719 1.427 -14.757 1.00 93.25 99 ASN A C 1
ATOM 801 O O . ASN A 1 99 ? -2.694 1.412 -15.505 1.00 93.25 99 ASN A O 1
ATOM 805 N N . ARG A 1 100 ? -0.938 0.350 -14.604 1.00 92.31 100 ARG A N 1
ATOM 806 C CA . ARG A 1 100 ? -1.151 -0.955 -15.256 1.00 92.31 100 ARG A CA 1
ATOM 807 C C . ARG A 1 100 ? -1.423 -2.082 -14.267 1.00 92.31 100 ARG A C 1
ATOM 809 O O . ARG A 1 100 ? -1.557 -3.233 -14.680 1.00 92.31 100 ARG A O 1
ATOM 816 N N . LEU A 1 101 ? -1.485 -1.767 -12.979 1.00 92.12 101 LEU A N 1
ATOM 817 C CA . LEU A 1 101 ? -1.729 -2.724 -11.915 1.00 92.12 101 LEU A CA 1
ATOM 818 C C . LEU A 1 101 ? -3.124 -2.495 -11.319 1.00 92.12 101 LEU A C 1
ATOM 820 O O . LEU A 1 101 ? -3.568 -1.351 -11.217 1.00 92.12 101 LEU A O 1
ATOM 824 N N . PRO A 1 102 ? -3.832 -3.559 -10.903 1.00 92.00 102 PRO A N 1
ATOM 825 C CA . PRO A 1 102 ? -5.108 -3.400 -10.217 1.00 92.00 102 PRO A CA 1
ATOM 826 C C . PRO A 1 102 ? -4.890 -2.660 -8.884 1.00 92.00 102 PRO A C 1
ATOM 828 O O . PRO A 1 102 ? -4.065 -3.107 -8.085 1.00 92.00 102 PRO A O 1
ATOM 831 N N . PRO A 1 103 ? -5.600 -1.552 -8.602 1.00 93.81 103 PRO A N 1
ATOM 832 C CA . PRO A 1 103 ? -5.415 -0.819 -7.355 1.00 93.81 103 PRO A CA 1
ATOM 833 C C . PRO A 1 103 ? -5.948 -1.625 -6.168 1.00 93.81 103 PRO A C 1
ATOM 835 O O . PRO A 1 103 ? -7.043 -2.187 -6.222 1.00 93.81 103 PRO A O 1
ATOM 838 N N . LEU A 1 104 ? -5.202 -1.641 -5.062 1.00 93.25 104 LEU A N 1
ATOM 839 C CA . LEU A 1 104 ? -5.573 -2.354 -3.840 1.00 93.25 104 LEU A CA 1
ATOM 840 C C . LEU A 1 104 ? -5.709 -1.370 -2.684 1.00 93.25 104 LEU A C 1
ATOM 842 O O . LEU A 1 104 ? -4.804 -1.222 -1.866 1.00 93.25 104 LEU A O 1
ATOM 846 N N . TYR A 1 105 ? -6.849 -0.688 -2.613 1.00 92.06 105 TYR A N 1
ATOM 847 C CA . TYR A 1 105 ? -7.111 0.252 -1.529 1.00 92.06 105 TYR A CA 1
ATOM 848 C C . TYR A 1 105 ? -7.469 -0.451 -0.218 1.00 92.06 105 TYR A C 1
ATOM 850 O O . TYR A 1 105 ? -8.201 -1.440 -0.199 1.00 92.06 105 TYR A O 1
ATOM 858 N N . ALA A 1 106 ? -6.978 0.104 0.888 1.00 86.38 106 ALA A N 1
ATOM 859 C CA . ALA A 1 106 ? -7.367 -0.275 2.239 1.00 86.38 106 ALA A CA 1
ATOM 860 C C . ALA A 1 106 ? -7.540 0.967 3.122 1.00 86.38 106 ALA A C 1
ATOM 862 O O . ALA A 1 106 ? -6.759 1.914 3.026 1.00 86.38 106 ALA A O 1
ATOM 863 N N . THR A 1 107 ? -8.552 0.946 3.989 1.00 82.06 107 THR A N 1
ATOM 864 C CA . THR A 1 107 ? -8.866 2.004 4.971 1.00 82.06 107 THR A CA 1
ATOM 865 C C .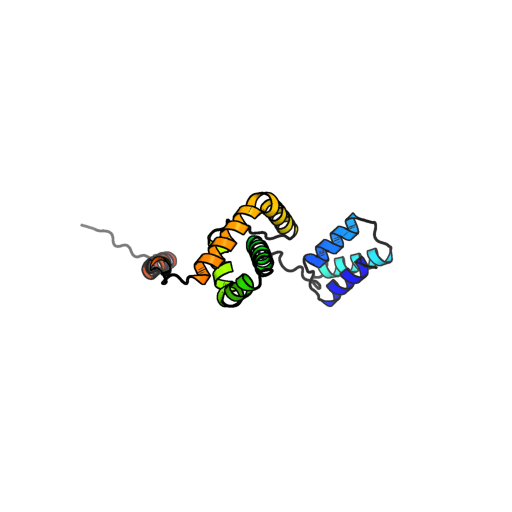 THR A 1 107 ? -8.493 1.616 6.404 1.00 82.06 107 THR A C 1
ATOM 867 O O . THR A 1 107 ? -8.520 2.459 7.297 1.00 82.06 107 THR A O 1
ATOM 870 N N . SER A 1 108 ? -8.119 0.351 6.628 1.00 75.00 108 SER A N 1
ATOM 871 C CA . SER A 1 108 ? -7.667 -0.184 7.915 1.00 75.00 108 SER A CA 1
ATOM 872 C C . SER A 1 108 ? -6.295 -0.851 7.794 1.00 75.00 108 SER A C 1
ATOM 874 O O . SER A 1 108 ? -5.894 -1.307 6.720 1.00 75.00 108 SER A O 1
ATOM 876 N N . LEU A 1 109 ? -5.567 -0.931 8.910 1.00 70.56 109 LEU A N 1
ATOM 877 C CA . LEU A 1 109 ? -4.270 -1.615 8.974 1.00 70.56 109 LEU A CA 1
ATOM 878 C C . LEU A 1 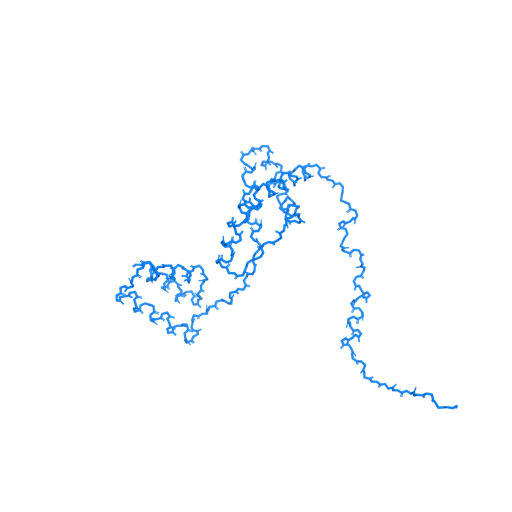109 ? -4.399 -3.125 8.737 1.00 70.56 109 LEU A C 1
ATOM 880 O O . LEU A 1 109 ? -3.550 -3.727 8.074 1.00 70.56 109 LEU A O 1
ATOM 884 N N . GLU A 1 110 ? -5.475 -3.731 9.238 1.00 74.50 110 GLU A N 1
ATOM 885 C CA . GLU A 1 110 ? -5.779 -5.141 9.000 1.00 74.50 110 GLU A CA 1
ATOM 886 C C . GLU A 1 110 ? -6.072 -5.399 7.519 1.00 74.50 110 GLU A C 1
ATOM 888 O O . GLU A 1 110 ? -5.445 -6.269 6.914 1.00 74.50 110 GLU A O 1
ATOM 893 N N . GLY A 1 111 ? -6.935 -4.582 6.904 1.00 79.25 111 GLY A N 1
ATOM 894 C CA . GLY A 1 111 ? -7.243 -4.662 5.478 1.00 79.25 111 GLY A CA 1
ATOM 895 C C . GLY A 1 111 ? -5.998 -4.458 4.618 1.00 79.25 111 GLY A C 1
ATOM 896 O O . GLY A 1 111 ? -5.766 -5.209 3.677 1.00 79.25 111 GLY A O 1
ATOM 897 N N . ALA A 1 112 ? -5.130 -3.517 4.991 1.00 83.19 112 ALA A N 1
ATOM 898 C CA . ALA A 1 112 ? -3.848 -3.313 4.329 1.00 83.19 112 ALA A CA 1
ATOM 899 C C . ALA A 1 112 ? -2.938 -4.547 4.420 1.00 83.19 112 ALA A C 1
ATOM 901 O O . ALA A 1 112 ? -2.309 -4.931 3.436 1.00 83.19 112 ALA A O 1
ATOM 902 N N . SER A 1 113 ? -2.880 -5.184 5.590 1.00 81.12 113 SER A N 1
ATOM 903 C CA . SER A 1 113 ? -2.070 -6.385 5.813 1.00 81.12 113 SER A CA 1
ATOM 904 C C . SER A 1 113 ? -2.609 -7.590 5.043 1.00 81.12 113 SER A C 1
ATOM 906 O O . SER A 1 113 ? -1.829 -8.339 4.458 1.00 81.12 113 SER A O 1
ATOM 908 N N . PHE A 1 114 ? -3.932 -7.753 4.996 1.00 86.50 114 PHE A N 1
ATOM 909 C CA . PHE A 1 114 ? -4.592 -8.773 4.185 1.00 86.50 114 PHE A CA 1
ATOM 910 C C . PHE A 1 114 ? -4.314 -8.569 2.691 1.00 86.50 114 PHE A C 1
ATOM 912 O O . PHE A 1 114 ? -3.845 -9.492 2.026 1.00 86.50 114 PHE A O 1
ATOM 919 N N . GLN A 1 115 ? -4.530 -7.352 2.183 1.00 90.31 115 GLN A N 1
ATOM 920 C CA . GLN A 1 115 ? -4.293 -7.011 0.778 1.00 90.31 115 GLN A CA 1
ATOM 921 C C . GLN A 1 115 ? -2.826 -7.206 0.393 1.00 90.31 115 GLN A C 1
ATOM 923 O O . GLN A 1 115 ? -2.553 -7.729 -0.683 1.00 90.31 115 GLN A O 1
ATOM 928 N N . ARG A 1 116 ? -1.884 -6.865 1.285 1.00 91.31 116 ARG A N 1
ATOM 929 C CA . ARG A 1 116 ? -0.452 -7.096 1.061 1.00 91.31 116 ARG A CA 1
ATOM 930 C C . ARG A 1 116 ? -0.140 -8.578 0.882 1.00 91.31 116 ARG A C 1
ATOM 932 O O . ARG A 1 116 ? 0.468 -8.931 -0.121 1.00 91.31 116 ARG A O 1
ATOM 939 N N . ARG A 1 117 ? -0.570 -9.434 1.816 1.00 91.56 117 ARG A N 1
ATOM 940 C CA . ARG A 1 117 ? -0.322 -10.886 1.732 1.00 91.56 117 ARG A CA 1
ATOM 941 C C . ARG A 1 117 ? -0.920 -11.476 0.460 1.00 91.56 117 ARG A C 1
ATOM 943 O O . ARG A 1 117 ? -0.219 -12.115 -0.313 1.00 91.56 117 ARG A O 1
ATOM 950 N N . ARG A 1 118 ? -2.188 -11.163 0.189 1.00 92.25 118 ARG A N 1
ATOM 951 C CA . ARG A 1 118 ? -2.885 -11.630 -1.012 1.00 92.25 118 ARG A CA 1
ATOM 952 C C . ARG A 1 118 ? -2.184 -11.188 -2.302 1.00 92.25 118 ARG A C 1
ATOM 954 O O . ARG A 1 118 ? -2.092 -11.963 -3.247 1.00 92.25 118 ARG A O 1
ATOM 961 N N . ALA A 1 119 ? -1.713 -9.946 -2.362 1.00 92.75 119 ALA A N 1
ATOM 962 C CA . ALA A 1 119 ? -1.003 -9.430 -3.527 1.00 92.75 119 ALA A CA 1
ATOM 963 C C . ALA A 1 119 ? 0.382 -10.066 -3.695 1.00 92.75 119 ALA A C 1
ATOM 965 O O . ALA A 1 119 ? 0.782 -10.348 -4.817 1.00 92.75 119 ALA A O 1
ATOM 966 N N . GLN A 1 120 ? 1.094 -10.339 -2.602 1.00 91.75 120 GLN A N 1
ATOM 967 C CA . GLN A 1 120 ? 2.363 -11.067 -2.655 1.00 91.75 120 GLN A CA 1
ATOM 968 C C . GLN A 1 120 ? 2.173 -12.494 -3.183 1.00 91.75 120 GLN A C 1
ATOM 970 O O . GLN A 1 120 ? 2.979 -12.957 -3.978 1.00 91.75 120 GLN A O 1
ATOM 975 N N . GLU A 1 121 ? 1.090 -13.168 -2.799 1.00 93.25 121 GLU A N 1
ATOM 976 C CA . GLU A 1 121 ? 0.794 -14.529 -3.263 1.00 93.25 121 GLU A CA 1
ATOM 977 C C . GLU A 1 121 ? 0.331 -14.578 -4.727 1.00 93.25 121 GLU A C 1
ATOM 979 O O . GLU A 1 121 ? 0.699 -15.495 -5.454 1.00 93.25 121 GLU A O 1
ATOM 984 N N . ALA A 1 122 ? -0.484 -13.613 -5.166 1.00 93.44 122 ALA A N 1
ATOM 985 C CA . ALA A 1 122 ? -1.171 -13.692 -6.460 1.00 93.44 122 ALA A CA 1
ATOM 986 C C . ALA A 1 122 ? -0.638 -12.740 -7.542 1.00 93.44 122 ALA A C 1
ATOM 988 O O . ALA A 1 122 ? -0.921 -12.943 -8.720 1.00 93.44 122 ALA A O 1
ATOM 989 N N . LEU A 1 123 ? 0.060 -11.666 -7.163 1.00 92.50 123 LEU A N 1
ATOM 990 C CA . LEU A 1 123 ? 0.417 -10.562 -8.062 1.00 92.50 123 LEU A CA 1
ATOM 991 C C . LEU A 1 123 ? 1.915 -10.242 -8.079 1.00 92.50 123 LEU A C 1
ATOM 993 O O . LEU A 1 123 ? 2.300 -9.355 -8.834 1.00 92.50 123 LEU A O 1
ATOM 997 N N . ALA A 1 124 ? 2.761 -10.929 -7.303 1.00 93.62 124 ALA A N 1
ATOM 998 C CA . ALA A 1 124 ? 4.197 -10.632 -7.244 1.00 93.62 124 ALA A CA 1
ATOM 999 C C . ALA A 1 124 ? 4.865 -10.673 -8.629 1.00 93.62 124 ALA A C 1
ATOM 1001 O O . ALA A 1 124 ? 5.492 -9.694 -9.032 1.00 93.62 124 ALA A O 1
ATOM 1002 N N . ASP A 1 125 ? 4.645 -11.742 -9.397 1.00 94.81 125 ASP A N 1
ATOM 1003 C CA . ASP A 1 125 ? 5.191 -11.873 -10.755 1.00 94.81 125 ASP A CA 1
ATOM 1004 C C . ASP A 1 125 ? 4.659 -10.783 -11.694 1.00 94.81 125 ASP A C 1
ATOM 1006 O O . ASP A 1 125 ? 5.383 -10.251 -12.536 1.00 94.81 125 ASP A O 1
ATOM 1010 N N . PHE A 1 126 ? 3.391 -10.400 -11.523 1.00 94.75 126 PHE A N 1
ATOM 1011 C CA . PHE A 1 126 ? 2.780 -9.353 -12.333 1.00 94.75 126 PHE A CA 1
ATOM 1012 C C . PHE A 1 126 ? 3.357 -7.971 -12.001 1.00 94.75 126 PHE A C 1
ATOM 1014 O O . PHE A 1 126 ? 3.647 -7.197 -12.912 1.00 94.75 126 PHE A O 1
ATOM 1021 N N . VAL A 1 127 ? 3.598 -7.678 -10.719 1.00 95.56 127 VAL A N 1
ATOM 1022 C CA . VAL A 1 127 ? 4.303 -6.466 -10.272 1.00 95.56 127 VAL A CA 1
ATOM 1023 C C . VAL A 1 127 ? 5.712 -6.425 -10.853 1.00 95.56 127 VAL A C 1
ATOM 1025 O O . VAL A 1 127 ? 6.079 -5.417 -11.456 1.00 95.56 127 VAL A O 1
ATOM 1028 N N . ALA A 1 128 ? 6.464 -7.523 -10.745 1.00 95.88 128 ALA A N 1
ATOM 1029 C CA . ALA A 1 128 ? 7.815 -7.629 -11.285 1.00 95.88 128 ALA A CA 1
ATOM 1030 C C . ALA A 1 128 ? 7.844 -7.345 -12.793 1.00 95.88 128 ALA A C 1
ATOM 1032 O O . ALA A 1 128 ? 8.641 -6.526 -13.251 1.00 95.88 128 ALA A O 1
ATOM 1033 N N . LEU A 1 129 ? 6.926 -7.948 -13.551 1.00 95.31 129 LEU A N 1
ATOM 1034 C CA . LEU A 1 129 ? 6.799 -7.719 -14.988 1.00 95.31 129 LEU A CA 1
ATOM 1035 C C . LEU A 1 129 ? 6.481 -6.253 -15.319 1.00 95.31 129 LEU A C 1
ATOM 1037 O O . LEU A 1 129 ? 7.097 -5.673 -16.209 1.00 95.31 129 LEU A O 1
ATOM 1041 N N . ARG A 1 130 ? 5.525 -5.629 -14.616 1.00 94.75 130 ARG A N 1
ATOM 1042 C CA . ARG A 1 130 ? 5.156 -4.224 -14.871 1.00 94.75 130 ARG A CA 1
ATOM 1043 C C . ARG A 1 130 ? 6.293 -3.255 -14.537 1.00 94.75 130 ARG A C 1
ATOM 1045 O O . ARG A 1 130 ? 6.468 -2.277 -15.259 1.00 94.75 130 ARG A O 1
ATOM 1052 N N . VAL A 1 131 ? 7.060 -3.511 -13.474 1.00 94.69 131 VAL A N 1
ATOM 1053 C CA . VAL A 1 131 ? 8.237 -2.700 -13.112 1.00 94.69 131 VAL A CA 1
ATOM 1054 C C . VAL A 1 131 ? 9.347 -2.847 -14.151 1.00 94.69 131 VAL A C 1
ATOM 1056 O O . VAL A 1 131 ? 9.960 -1.856 -14.539 1.00 94.69 131 VAL A O 1
ATOM 1059 N N . GLU A 1 132 ? 9.573 -4.054 -14.660 1.00 93.06 132 GLU A N 1
ATOM 1060 C CA . GLU A 1 132 ? 10.549 -4.297 -15.723 1.00 93.06 132 GLU A CA 1
ATOM 1061 C C . GLU A 1 132 ? 10.212 -3.546 -17.012 1.00 93.06 132 GLU A C 1
ATOM 1063 O O . GLU A 1 132 ? 11.046 -2.815 -17.548 1.00 93.06 132 GLU A O 1
ATOM 1068 N N . GLU A 1 133 ? 8.961 -3.653 -17.463 1.00 91.00 133 GLU A N 1
ATOM 1069 C CA . GLU A 1 133 ? 8.459 -2.895 -18.610 1.00 91.00 133 GLU A CA 1
ATOM 1070 C C . GLU A 1 133 ? 8.587 -1.384 -18.387 1.00 91.00 133 GLU A C 1
ATOM 1072 O O . GLU A 1 133 ? 8.931 -0.651 -19.317 1.00 91.00 133 GLU A O 1
ATOM 1077 N N . ALA A 1 134 ? 8.330 -0.908 -17.164 1.00 90.38 134 ALA A N 1
ATOM 1078 C CA . ALA A 1 134 ? 8.444 0.500 -16.806 1.00 90.38 134 ALA A CA 1
ATOM 1079 C C . ALA A 1 134 ? 9.885 1.006 -16.929 1.00 90.38 134 ALA A C 1
ATOM 1081 O O . ALA A 1 134 ? 10.114 2.062 -17.522 1.00 90.38 134 ALA A O 1
ATOM 1082 N N . ILE A 1 135 ? 10.853 0.250 -16.408 1.00 89.31 135 ILE A N 1
ATOM 1083 C CA . ILE A 1 135 ? 12.280 0.584 -16.485 1.00 89.31 135 ILE A CA 1
ATOM 1084 C C . ILE A 1 135 ? 12.729 0.613 -17.949 1.00 89.31 135 ILE A C 1
ATOM 1086 O O . ILE A 1 135 ? 13.297 1.615 -18.386 1.00 89.31 135 ILE A O 1
ATOM 1090 N N . ALA A 1 136 ? 12.412 -0.429 -18.724 1.00 87.50 136 ALA A N 1
ATOM 1091 C CA . ALA A 1 136 ? 12.781 -0.510 -20.136 1.00 87.50 136 ALA A CA 1
ATOM 1092 C C . ALA A 1 136 ? 12.160 0.633 -20.960 1.00 87.50 136 ALA A C 1
ATOM 1094 O O . ALA A 1 136 ? 12.851 1.321 -21.708 1.00 87.50 136 ALA A O 1
ATOM 1095 N N . THR A 1 137 ? 10.864 0.900 -20.783 1.00 83.06 137 THR A N 1
ATOM 1096 C CA . THR A 1 137 ? 10.150 1.936 -21.547 1.00 83.06 137 THR A CA 1
ATOM 1097 C C . THR A 1 137 ? 10.644 3.338 -21.202 1.00 83.06 137 THR A C 1
ATOM 1099 O O . THR A 1 137 ? 10.833 4.172 -22.086 1.00 83.06 137 THR A O 1
ATOM 1102 N N . THR A 1 138 ? 10.875 3.614 -19.918 1.00 76.56 138 THR A N 1
ATOM 1103 C CA . THR A 1 138 ? 11.279 4.950 -19.461 1.00 76.56 138 THR A CA 1
ATOM 1104 C C . THR A 1 138 ? 12.736 5.249 -19.817 1.00 76.56 138 THR A C 1
ATOM 1106 O O . THR A 1 138 ? 13.060 6.387 -20.158 1.00 76.56 138 THR A O 1
ATOM 1109 N N . ALA A 1 139 ? 13.599 4.226 -19.846 1.00 68.50 139 ALA A N 1
ATOM 1110 C CA . ALA A 1 139 ? 14.964 4.336 -20.362 1.00 68.50 139 ALA A CA 1
ATOM 1111 C C . ALA A 1 139 ? 15.005 4.705 -21.857 1.00 68.50 139 ALA A C 1
ATOM 1113 O O . ALA A 1 139 ? 15.930 5.386 -22.297 1.00 68.50 139 ALA A O 1
ATOM 1114 N N . HIS A 1 140 ? 13.989 4.305 -22.628 1.00 60.72 140 HIS A N 1
ATOM 1115 C CA . HIS A 1 140 ? 13.893 4.568 -24.065 1.00 60.72 140 HIS A CA 1
ATOM 1116 C C . HIS A 1 140 ? 13.082 5.816 -24.443 1.00 60.72 140 HIS A C 1
ATOM 1118 O O . HIS A 1 140 ? 12.917 6.047 -25.635 1.00 60.72 140 HIS A O 1
ATOM 1124 N N . ARG A 1 141 ? 12.612 6.614 -23.463 1.00 59.41 141 ARG A N 1
ATOM 1125 C CA . ARG A 1 141 ? 11.838 7.867 -23.629 1.00 59.41 141 ARG A CA 1
ATOM 1126 C C . ARG A 1 141 ? 10.995 7.891 -24.923 1.00 59.41 141 ARG A C 1
ATOM 1128 O O . ARG A 1 141 ? 11.410 8.501 -25.907 1.00 59.41 141 ARG A O 1
ATOM 1135 N N . PRO A 1 142 ? 9.818 7.245 -24.958 1.00 53.09 142 PRO A N 1
ATOM 1136 C CA . PRO A 1 142 ? 8.939 7.391 -26.108 1.00 53.09 142 PRO A CA 1
ATOM 1137 C C . PRO A 1 142 ? 8.504 8.855 -26.232 1.00 53.09 142 PRO A C 1
ATOM 1139 O O . PRO A 1 142 ? 8.216 9.508 -25.222 1.00 53.09 142 PRO A O 1
ATOM 1142 N N . ASP A 1 143 ? 8.452 9.357 -27.468 1.00 55.69 143 ASP A N 1
ATOM 1143 C CA . ASP A 1 143 ? 7.766 10.607 -27.781 1.00 55.69 143 ASP A CA 1
ATOM 1144 C C . ASP A 1 143 ? 6.365 10.563 -27.163 1.00 55.69 143 ASP A C 1
ATOM 1146 O O . ASP A 1 143 ? 5.650 9.562 -27.254 1.00 55.69 143 ASP A O 1
ATOM 1150 N N . TRP A 1 144 ? 5.990 11.628 -26.456 1.00 57.88 144 TRP A N 1
ATOM 1151 C CA . TRP A 1 144 ? 4.723 11.693 -25.737 1.00 57.88 144 TRP A CA 1
ATOM 1152 C C . TRP A 1 144 ? 3.566 11.504 -26.722 1.00 57.88 144 TRP A C 1
ATOM 1154 O O .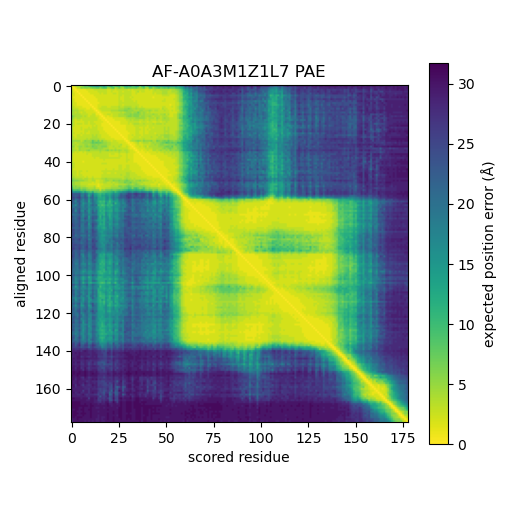 TRP A 1 144 ? 3.278 12.382 -27.532 1.00 57.88 144 TRP A O 1
ATOM 1164 N N . HIS A 1 145 ? 2.913 10.343 -26.661 1.00 55.59 145 HIS A N 1
ATOM 1165 C CA . HIS A 1 145 ? 1.795 10.035 -27.539 1.00 55.59 145 HIS A CA 1
ATOM 1166 C C . HIS A 1 145 ? 0.587 10.948 -27.250 1.00 55.59 145 HIS A C 1
ATOM 1168 O O . HIS A 1 145 ? 0.305 11.231 -26.078 1.00 55.59 145 HIS A O 1
ATOM 1174 N N . PRO A 1 146 ? -0.156 11.380 -28.285 1.00 54.97 146 PRO A N 1
ATOM 1175 C CA . PRO A 1 146 ? -1.306 12.274 -28.149 1.00 54.97 146 PRO A CA 1
ATOM 1176 C C . PRO A 1 146 ? -2.418 11.725 -27.238 1.00 54.97 146 PRO A C 1
ATOM 1178 O O . PRO A 1 146 ? -3.140 12.510 -26.643 1.00 54.97 146 PRO A O 1
ATOM 1181 N N . GLU A 1 147 ? -2.533 10.414 -27.013 1.00 52.84 147 GLU A N 1
ATOM 1182 C CA . GLU A 1 147 ? -3.463 9.851 -26.016 1.00 52.84 147 GLU A CA 1
ATOM 1183 C C . GLU A 1 147 ? -3.150 10.188 -24.540 1.00 52.84 147 GLU A C 1
ATOM 1185 O O . GLU A 1 147 ? -3.980 9.925 -23.673 1.00 52.84 147 GLU A O 1
ATOM 1190 N N . ARG A 1 148 ? -1.987 10.788 -24.226 1.00 54.97 148 ARG A N 1
ATOM 1191 C CA . ARG A 1 148 ? -1.713 11.401 -22.906 1.00 54.97 148 ARG A CA 1
ATOM 1192 C C . ARG A 1 148 ? -2.307 12.806 -22.766 1.00 54.97 148 ARG A C 1
ATOM 1194 O O . ARG A 1 148 ? -2.116 13.440 -21.726 1.00 54.97 148 ARG A O 1
ATOM 1201 N N . LEU A 1 149 ? -3.011 13.299 -23.788 1.00 52.72 149 LEU A N 1
ATOM 1202 C CA . LEU A 1 149 ? -3.906 14.435 -23.622 1.00 52.72 149 LEU A CA 1
ATOM 1203 C C . LEU A 1 149 ? -4.893 14.092 -22.491 1.00 52.72 149 LEU A C 1
ATOM 1205 O O . LEU A 1 149 ? -5.376 12.956 -22.432 1.00 52.72 149 LEU A O 1
ATOM 1209 N N . PRO A 1 150 ? -5.171 15.029 -21.564 1.00 53.41 150 PRO A N 1
ATOM 1210 C CA . PRO A 1 150 ? -6.236 14.838 -20.581 1.00 53.41 150 PRO A CA 1
ATOM 1211 C C . PRO A 1 150 ? -7.486 14.353 -21.311 1.00 53.41 150 PRO A C 1
ATOM 1213 O O . PRO A 1 150 ? -7.703 14.832 -22.424 1.00 53.41 150 PRO A O 1
ATOM 1216 N N . LEU A 1 151 ? -8.225 13.397 -20.709 1.00 56.69 151 LEU A N 1
ATOM 1217 C CA . LEU A 1 151 ? -9.445 12.768 -21.250 1.00 56.69 151 LEU A CA 1
ATOM 1218 C C . LEU A 1 151 ? -10.058 13.680 -22.306 1.00 56.69 151 LEU A C 1
ATOM 1220 O O . LEU A 1 151 ? -10.592 14.727 -21.948 1.00 56.69 151 LEU A O 1
ATOM 1224 N N . ALA A 1 152 ? -9.827 13.344 -23.577 1.00 51.25 152 ALA A N 1
ATOM 1225 C CA . ALA A 1 152 ? -10.121 14.219 -24.698 1.00 51.25 152 ALA A CA 1
ATOM 1226 C C . ALA A 1 152 ? -11.637 14.369 -24.828 1.00 51.25 152 ALA A C 1
ATOM 1228 O O . ALA A 1 152 ? -12.283 13.633 -25.557 1.00 51.25 152 ALA A O 1
ATOM 1229 N N . ASP A 1 153 ? -12.167 15.298 -24.050 1.00 52.41 153 ASP A N 1
ATOM 1230 C CA . ASP A 1 153 ? -13.481 15.902 -24.079 1.00 52.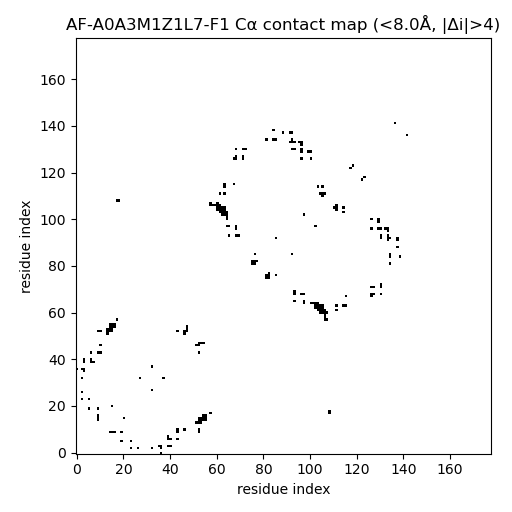41 153 ASP A CA 1
ATOM 1231 C C . ASP A 1 153 ? -13.275 17.203 -23.304 1.00 52.41 153 ASP A C 1
ATOM 1233 O O . ASP A 1 153 ? -12.971 17.177 -22.109 1.00 52.41 153 ASP A O 1
ATOM 1237 N N . ASP A 1 154 ? -13.388 18.345 -23.980 1.00 56.84 154 ASP A N 1
ATOM 1238 C CA . ASP A 1 154 ? -13.518 19.634 -23.306 1.00 56.84 154 ASP A CA 1
ATOM 1239 C C . ASP A 1 154 ? -14.555 19.474 -22.173 1.00 56.84 154 ASP A C 1
ATOM 1241 O O . ASP A 1 154 ? -15.692 19.090 -22.452 1.00 56.84 154 ASP A O 1
ATOM 1245 N N . PRO A 1 155 ? -14.200 19.661 -20.888 1.00 54.62 155 PRO A N 1
ATOM 1246 C CA . PRO A 1 155 ? -15.144 19.481 -19.790 1.00 54.62 155 PRO A CA 1
ATOM 1247 C C . PRO A 1 155 ? -16.162 20.628 -19.712 1.00 54.62 155 PRO A C 1
ATOM 1249 O O . PRO A 1 155 ? -17.147 20.512 -18.979 1.00 54.62 155 PRO A O 1
ATOM 1252 N N . ALA A 1 156 ? -15.961 21.725 -20.454 1.00 58.88 156 ALA A N 1
ATOM 1253 C CA . ALA A 1 156 ? -16.818 22.906 -20.414 1.00 58.88 156 ALA A CA 1
ATOM 1254 C C . ALA A 1 156 ? -18.300 22.637 -20.758 1.00 58.88 156 ALA A C 1
ATOM 1256 O O . ALA A 1 156 ? -19.159 23.132 -20.023 1.00 58.88 156 ALA A O 1
ATOM 1257 N N . PRO A 1 157 ? -18.657 21.831 -21.782 1.00 57.62 157 PRO A N 1
ATOM 1258 C CA . PRO A 1 157 ? -20.049 21.522 -22.102 1.00 57.62 157 PRO A CA 1
ATOM 1259 C C . PRO A 1 157 ? -20.725 20.718 -20.984 1.00 57.62 157 PRO A C 1
ATOM 1261 O O . PRO A 1 157 ? -21.837 21.044 -20.576 1.00 57.62 157 PRO A O 1
ATOM 1264 N N . ARG A 1 158 ? -20.023 19.728 -20.409 1.00 56.91 158 ARG A N 1
ATOM 1265 C CA . ARG A 1 158 ? -20.547 18.918 -19.295 1.00 56.91 158 ARG A CA 1
ATOM 1266 C C . ARG A 1 158 ? -20.688 19.734 -18.008 1.00 56.91 158 ARG A C 1
ATOM 1268 O O . ARG A 1 158 ? -21.639 19.524 -17.260 1.00 56.91 158 ARG A O 1
ATOM 1275 N N . LEU A 1 159 ? -19.793 20.692 -17.761 1.00 60.19 159 LEU A N 1
ATOM 1276 C CA . LEU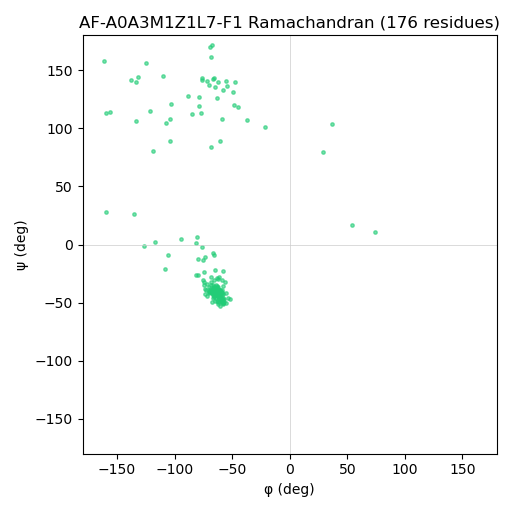 A 1 159 ? -19.884 21.599 -16.615 1.00 60.19 159 LEU A CA 1
ATOM 1277 C C . LEU A 1 159 ? -21.066 22.573 -16.753 1.00 60.19 159 LEU A C 1
ATOM 1279 O O . LEU A 1 159 ? -21.783 22.793 -15.782 1.00 60.19 159 LEU A O 1
ATOM 1283 N N . LEU A 1 160 ? -21.317 23.109 -17.953 1.00 58.88 160 LEU A N 1
ATOM 1284 C CA . LEU A 1 160 ? -22.481 23.960 -18.239 1.00 58.88 160 LEU A CA 1
ATOM 1285 C C . LEU A 1 160 ? -23.806 23.216 -18.058 1.00 58.88 160 LEU A C 1
ATOM 1287 O O . LEU A 1 160 ? -24.778 23.801 -17.584 1.00 58.88 160 LEU A O 1
ATOM 1291 N N . ASP A 1 161 ? -23.855 21.932 -18.401 1.00 61.69 161 ASP A N 1
ATOM 1292 C CA . ASP A 1 161 ? -25.047 21.110 -18.195 1.00 61.69 161 ASP A CA 1
ATOM 1293 C C . ASP A 1 161 ? -25.285 20.830 -16.709 1.00 61.69 161 ASP A C 1
ATOM 1295 O O . ASP A 1 161 ? -26.412 20.970 -16.234 1.00 61.69 161 ASP A O 1
ATOM 1299 N N . VAL A 1 162 ? -24.229 20.549 -15.941 1.00 62.69 162 VAL A N 1
ATOM 1300 C CA . VAL A 1 162 ? -24.312 20.413 -14.477 1.00 62.69 162 VAL A CA 1
ATOM 1301 C C . VAL A 1 162 ? -24.750 21.728 -13.820 1.00 62.69 162 VAL A C 1
ATOM 1303 O O . VAL A 1 162 ? -25.627 21.718 -12.959 1.00 62.69 162 VAL A O 1
ATOM 1306 N N . LEU A 1 163 ? -24.219 22.874 -14.258 1.00 65.44 163 LEU A N 1
ATOM 1307 C CA . LEU A 1 163 ? -24.613 24.194 -13.751 1.00 65.44 163 LEU A CA 1
ATOM 1308 C C . LEU A 1 163 ? -26.060 24.557 -14.113 1.00 65.44 163 LEU A C 1
ATOM 1310 O O . LEU A 1 163 ? -26.749 25.163 -13.297 1.00 65.44 163 LEU A O 1
ATOM 1314 N N . ARG A 1 164 ? -26.555 24.146 -15.289 1.00 65.62 164 ARG A N 1
ATOM 1315 C CA . ARG A 1 164 ? -27.965 24.316 -15.683 1.00 65.62 164 ARG A CA 1
ATOM 1316 C C . ARG A 1 164 ? -28.919 23.475 -14.835 1.00 65.62 164 ARG A C 1
ATOM 1318 O O . ARG A 1 164 ? -29.984 23.963 -14.479 1.00 65.62 164 ARG A O 1
ATOM 1325 N N . HIS A 1 165 ? -28.522 22.260 -14.455 1.00 58.75 165 HIS A N 1
ATOM 1326 C CA . HIS A 1 165 ? -29.323 21.406 -13.569 1.00 58.75 165 HIS A CA 1
ATOM 1327 C C . HIS A 1 165 ? -29.289 21.874 -12.105 1.00 58.75 165 HIS A C 1
ATOM 1329 O O . HIS A 1 165 ? -30.295 21.779 -11.408 1.00 58.75 165 HIS A O 1
ATOM 1335 N N . LEU A 1 166 ? -28.161 22.419 -11.634 1.00 56.22 166 LEU A N 1
ATOM 1336 C CA . LEU A 1 166 ? -28.049 23.033 -10.302 1.00 56.22 166 LEU A CA 1
ATOM 1337 C C . LEU A 1 166 ? -28.733 24.406 -10.223 1.00 56.22 166 LEU A C 1
ATOM 1339 O O . LEU A 1 166 ? -29.125 24.839 -9.142 1.00 56.22 166 LEU A O 1
ATOM 1343 N N . GLY A 1 167 ? -28.883 25.076 -11.365 1.00 52.06 167 GLY A N 1
ATOM 1344 C CA . GLY A 1 167 ? -29.514 26.383 -11.507 1.00 52.06 167 GLY A CA 1
ATOM 1345 C C . GLY A 1 167 ? -31.039 26.371 -11.553 1.00 52.06 167 GLY A C 1
ATOM 1346 O O . GLY A 1 167 ? -31.585 27.435 -11.802 1.00 52.06 167 GLY A O 1
ATOM 1347 N N . GLY A 1 168 ? -31.687 25.217 -11.331 1.00 42.41 168 GLY A N 1
ATOM 1348 C CA . GLY A 1 168 ? -33.114 25.058 -11.034 1.00 42.41 168 GLY A CA 1
ATOM 1349 C C . GLY A 1 168 ? -34.056 26.020 -11.757 1.00 42.41 168 GLY A C 1
ATOM 1350 O O . GLY A 1 168 ? -34.230 27.163 -11.335 1.00 42.41 168 GLY A O 1
ATOM 1351 N N . GLU A 1 169 ? -34.742 25.511 -12.782 1.00 50.38 169 GLU A N 1
ATOM 1352 C CA . GLU A 1 169 ? -35.942 26.125 -13.345 1.00 50.38 169 GLU A CA 1
ATOM 1353 C C . GLU A 1 169 ? -36.814 26.750 -12.243 1.00 50.38 169 GLU A C 1
ATOM 1355 O O . GLU A 1 169 ? -37.479 26.068 -11.464 1.00 50.38 169 GLU A O 1
ATOM 1360 N N . SER A 1 170 ? -36.810 28.079 -12.183 1.00 41.38 170 SER A N 1
ATOM 1361 C CA . SER A 1 170 ? -37.890 28.858 -11.592 1.00 41.38 170 SER A CA 1
ATOM 1362 C C . SER A 1 170 ? -38.650 29.430 -12.776 1.00 41.38 170 SER A C 1
ATOM 1364 O O . SER A 1 170 ? -38.129 30.223 -13.558 1.00 41.38 170 SER A O 1
ATOM 1366 N N . GLY A 1 171 ? -39.837 28.868 -12.979 1.00 44.00 171 GLY A N 1
ATOM 1367 C CA . GLY A 1 171 ? -40.540 28.898 -14.246 1.00 44.00 171 GLY A CA 1
ATOM 1368 C C . GLY A 1 171 ? -41.038 30.265 -14.698 1.00 44.00 171 GLY A C 1
ATOM 1369 O O . GLY A 1 171 ? -41.118 31.234 -13.953 1.00 44.00 171 GLY A O 1
ATOM 1370 N N . SER A 1 172 ? -41.522 30.281 -15.930 1.00 38.03 172 SER A N 1
ATOM 1371 C CA . SER A 1 172 ? -42.850 30.825 -16.198 1.00 38.03 172 SER A CA 1
ATOM 1372 C C . SER A 1 172 ? -43.367 30.203 -17.484 1.00 38.03 172 SER A C 1
ATOM 1374 O O . SER A 1 172 ? -42.803 30.363 -18.563 1.00 38.03 172 SER A O 1
ATOM 1376 N N . GLY A 1 173 ? -44.429 29.415 -17.333 1.00 47.72 173 GLY A N 1
ATOM 1377 C CA . GLY A 1 173 ? -45.187 28.917 -18.459 1.00 47.72 173 GLY A CA 1
ATOM 1378 C C . GLY A 1 173 ? -45.876 30.066 -19.180 1.00 47.72 173 GLY A C 1
ATOM 1379 O O . GLY A 1 173 ? -46.403 30.985 -18.561 1.00 47.72 173 GLY A O 1
ATOM 1380 N N . THR A 1 174 ? -45.928 29.959 -20.497 1.00 39.25 174 THR A N 1
ATOM 1381 C CA . THR A 1 174 ? -47.041 30.477 -21.286 1.00 39.25 174 THR A CA 1
ATOM 1382 C C . THR A 1 174 ? -47.412 29.370 -22.260 1.00 39.25 174 THR A C 1
ATOM 1384 O O . THR A 1 174 ? -46.646 29.015 -23.152 1.00 39.25 174 THR A O 1
ATOM 1387 N N . GLY A 1 175 ? -48.545 28.722 -21.978 1.00 39.28 175 GLY A N 1
ATOM 1388 C CA . GLY A 1 175 ? -49.150 27.746 -22.877 1.00 39.28 175 GLY A CA 1
ATOM 1389 C C . GLY A 1 175 ? -49.692 28.430 -24.135 1.00 39.28 175 GLY A C 1
ATOM 1390 O O . GLY A 1 175 ? -49.892 29.648 -24.126 1.00 39.28 175 GLY A O 1
ATOM 1391 N N . PRO A 1 176 ? -49.936 27.672 -25.213 1.00 41.75 176 PRO A N 1
ATOM 1392 C CA . PRO A 1 176 ? -50.582 28.214 -26.391 1.00 41.75 176 PRO A CA 1
ATOM 1393 C C . PRO A 1 176 ? -52.092 28.291 -26.131 1.00 41.75 176 PRO A C 1
ATOM 1395 O O . PRO A 1 176 ? -52.707 27.291 -25.761 1.00 41.75 176 PRO A O 1
ATOM 1398 N N . SER A 1 177 ? -52.675 29.470 -26.335 1.00 45.66 177 SER A N 1
ATOM 1399 C CA . SER A 1 177 ? -54.120 29.647 -26.478 1.00 45.66 177 SER A CA 1
ATOM 1400 C C . SER A 1 177 ? -54.375 30.290 -27.838 1.00 45.66 177 SER A C 1
ATOM 1402 O O . SER A 1 177 ? -53.911 31.408 -28.047 1.00 45.66 177 SER A O 1
ATOM 1404 N N . ASP A 1 178 ? -55.056 29.521 -28.693 1.00 44.91 178 ASP A N 1
ATOM 1405 C CA . ASP A 1 178 ? -55.792 29.839 -29.934 1.00 44.91 178 ASP A CA 1
ATOM 1406 C C . ASP A 1 178 ? -55.246 30.890 -30.919 1.00 44.91 178 ASP A C 1
ATOM 1408 O O . ASP A 1 178 ? -55.266 32.107 -30.624 1.00 44.91 178 ASP A O 1
#

Radius of gyration: 26.53 Å; Cα contacts (8 Å, |Δi|>4): 132; chains: 1; bounding box: 80×45×68 Å

Secondary structure (DSSP, 8-state):
-HHHHHHHHHHHHTB--HHHHHHHHHHHHHSPPPHHHHHHHHHHHHHHHTTSSB---S---EEHHHHHHHHHHHHHTTSHHHHHHHHHHHHHHHHHHHTTS---EESSHHHHHHHHHHHHHHHHHHHHHHHHHHHHHHHT-----GGGSSSSS-SHHHHHHHHHHHT-----------

Nearest PDB structures (foldseek):
  8hja-assembly1_A  TM=4.774E-01  e=2.490E-08  Synechocystis sp. PCC 6803
  8hja-assembly1_B  TM=5.889E-01  e=5.312E-05  Synechocystis sp. PCC 6803
  4wai-assembly2_C  TM=7.962E-01  e=8.567E-02  Bacillus subtilis subsp. subtilis str. 168
  4wai-assembly1_B  TM=7.587E-01  e=5.791E-02  Bacillus subtilis subsp. subtilis str. 168